Protein AF-A0A8S7U9V4-F1 (afdb_monomer)

Radius of gyration: 37.08 Å; Cα contacts (8 Å, |Δi|>4): 476; chains: 1; bounding box: 79×30×98 Å

Structure (mmCIF, N/CA/C/O backbone):
data_AF-A0A8S7U9V4-F1
#
_entry.id   AF-A0A8S7U9V4-F1
#
loop_
_atom_site.group_PDB
_atom_site.id
_atom_site.type_symbol
_atom_site.label_atom_id
_atom_site.label_alt_id
_atom_site.label_comp_id
_atom_site.label_asym_id
_atom_site.label_entity_id
_atom_site.label_seq_id
_atom_site.pdbx_PDB_ins_code
_atom_site.Cartn_x
_atom_site.Cartn_y
_atom_site.Cartn_z
_atom_site.occupancy
_atom_site.B_iso_or_equiv
_atom_site.auth_seq_id
_atom_site.auth_comp_id
_atom_site.auth_asym_id
_atom_site.auth_atom_id
_atom_site.pdbx_PDB_model_num
ATOM 1 N N . MET A 1 1 ? 21.700 11.922 -18.130 1.00 42.06 1 MET A N 1
ATOM 2 C CA . MET A 1 1 ? 21.261 10.532 -17.900 1.00 42.06 1 MET A CA 1
ATOM 3 C C . MET A 1 1 ? 19.849 10.485 -18.446 1.00 42.06 1 MET A C 1
ATOM 5 O O . MET A 1 1 ? 19.016 11.214 -17.928 1.00 42.06 1 MET A O 1
ATOM 9 N N . ASN A 1 2 ? 19.630 9.832 -19.588 1.00 51.59 2 ASN A N 1
ATOM 10 C CA . ASN A 1 2 ? 18.295 9.797 -20.189 1.00 51.59 2 ASN A CA 1
ATOM 11 C C . ASN A 1 2 ? 17.424 8.943 -19.263 1.00 51.59 2 ASN A C 1
ATOM 13 O O . ASN A 1 2 ? 17.801 7.808 -18.982 1.00 51.59 2 ASN A O 1
ATOM 17 N N . GLY A 1 3 ? 16.360 9.531 -18.713 1.00 75.44 3 GLY A N 1
ATOM 18 C CA . GLY A 1 3 ? 15.427 8.844 -17.821 1.00 75.44 3 GLY A CA 1
ATOM 19 C C . GLY A 1 3 ? 14.635 7.747 -18.538 1.00 75.44 3 GLY A C 1
ATOM 20 O O . GLY A 1 3 ? 14.974 7.335 -19.649 1.00 75.44 3 GLY A O 1
ATOM 21 N N . LEU A 1 4 ? 13.563 7.279 -17.902 1.00 90.69 4 LEU A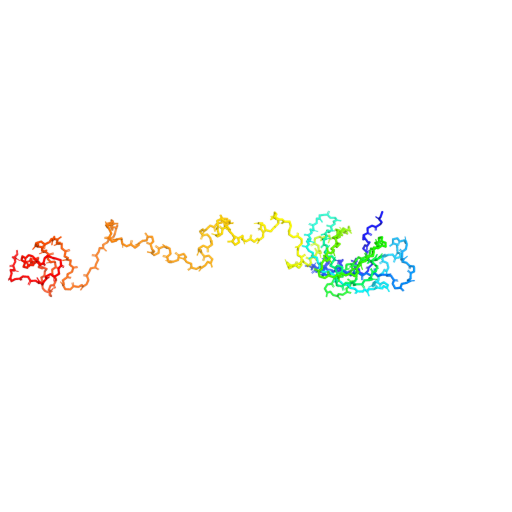 N 1
ATOM 22 C CA . LEU A 1 4 ? 12.599 6.400 -18.557 1.00 90.69 4 LEU A CA 1
ATOM 23 C C . LEU A 1 4 ? 11.931 7.118 -19.735 1.00 90.69 4 LEU A C 1
ATOM 25 O O . LEU A 1 4 ? 11.555 8.286 -19.636 1.00 90.69 4 LEU A O 1
ATOM 29 N N . ILE A 1 5 ? 11.760 6.394 -20.835 1.00 95.19 5 ILE A N 1
ATOM 30 C CA . ILE A 1 5 ? 11.033 6.827 -22.025 1.00 95.19 5 ILE A CA 1
ATOM 31 C C . ILE A 1 5 ? 9.750 6.006 -22.120 1.00 95.19 5 ILE A C 1
ATOM 33 O O . ILE A 1 5 ? 9.791 4.778 -22.041 1.00 95.19 5 ILE A O 1
ATOM 37 N N . LEU A 1 6 ? 8.620 6.690 -22.294 1.00 96.50 6 LEU A N 1
ATOM 38 C CA . LEU A 1 6 ? 7.329 6.065 -22.575 1.00 96.50 6 LEU A CA 1
ATOM 39 C C . LEU A 1 6 ? 7.416 5.293 -23.898 1.00 96.50 6 LEU A C 1
ATOM 41 O O . LEU A 1 6 ? 7.806 5.862 -24.919 1.00 96.50 6 LEU A O 1
ATOM 45 N N . THR A 1 7 ? 7.057 4.010 -23.892 1.00 97.75 7 THR A N 1
ATOM 46 C CA . THR A 1 7 ? 7.036 3.219 -25.127 1.00 97.75 7 THR A CA 1
ATOM 47 C C . THR A 1 7 ? 5.780 3.518 -25.942 1.00 97.75 7 THR A C 1
ATOM 49 O O . THR A 1 7 ? 4.752 3.938 -25.408 1.00 97.75 7 THR A O 1
ATOM 52 N N . THR A 1 8 ? 5.818 3.244 -27.246 1.00 97.38 8 THR A N 1
ATOM 53 C CA . THR A 1 8 ? 4.644 3.350 -28.121 1.00 97.38 8 THR A CA 1
ATOM 54 C C . THR A 1 8 ? 3.517 2.420 -27.663 1.00 97.38 8 THR A C 1
ATOM 56 O O . THR A 1 8 ? 2.350 2.801 -27.708 1.00 97.38 8 THR A O 1
ATOM 59 N N . SER A 1 9 ? 3.858 1.222 -27.176 1.00 97.50 9 SER A N 1
ATOM 60 C CA . SER A 1 9 ? 2.868 0.263 -26.661 1.00 97.50 9 SER A CA 1
ATOM 61 C C . SER A 1 9 ? 2.248 0.745 -25.348 1.00 97.50 9 SER A C 1
ATOM 63 O O . SER A 1 9 ? 1.035 0.661 -25.171 1.00 97.50 9 SER A O 1
ATOM 65 N N . GLY A 1 10 ? 3.064 1.311 -24.455 1.00 97.12 10 GLY A N 1
ATOM 66 C CA . GLY A 1 10 ? 2.618 1.899 -23.197 1.00 97.12 10 GLY A CA 1
ATOM 67 C C . GLY A 1 10 ? 1.715 3.108 -23.399 1.00 97.12 10 GLY A C 1
ATOM 68 O O . GLY A 1 10 ? 0.658 3.192 -22.780 1.00 97.12 10 GLY A O 1
ATOM 69 N N . ALA A 1 11 ? 2.088 4.009 -24.311 1.00 96.44 11 ALA A N 1
ATOM 70 C CA . ALA A 1 11 ? 1.260 5.150 -24.688 1.00 96.44 11 ALA A CA 1
ATOM 71 C C . ALA A 1 11 ? -0.117 4.698 -25.197 1.00 96.44 11 ALA A C 1
ATOM 73 O O . ALA A 1 11 ? -1.134 5.191 -24.716 1.00 96.44 11 ALA A O 1
ATOM 74 N N . ALA A 1 12 ? -0.155 3.710 -26.098 1.00 96.50 12 ALA A N 1
ATOM 75 C CA . ALA A 1 12 ? -1.404 3.174 -26.633 1.00 96.50 12 ALA A CA 1
ATOM 76 C C . ALA A 1 12 ? -2.292 2.536 -25.549 1.00 96.50 12 ALA A C 1
ATOM 78 O O . ALA A 1 12 ? -3.511 2.709 -25.570 1.00 96.50 12 ALA A O 1
ATOM 79 N N . GLU A 1 13 ? -1.704 1.822 -24.584 1.00 96.88 13 GLU A N 1
ATOM 80 C CA . GLU A 1 13 ? -2.456 1.239 -23.468 1.00 96.88 13 GLU A CA 1
ATOM 81 C C . GLU A 1 13 ? -3.049 2.311 -22.545 1.00 96.88 13 GLU A C 1
ATOM 83 O O . GLU A 1 13 ? -4.227 2.230 -22.188 1.00 96.88 13 GLU A O 1
ATOM 88 N N . ILE A 1 14 ? -2.268 3.340 -22.204 1.00 95.62 14 ILE A N 1
ATOM 89 C CA . ILE A 1 14 ? -2.714 4.453 -21.355 1.00 95.62 14 ILE A CA 1
ATOM 90 C C . ILE A 1 14 ? -3.808 5.266 -22.053 1.00 95.62 14 ILE A C 1
ATOM 92 O O . ILE A 1 14 ? -4.826 5.580 -21.435 1.00 95.62 14 ILE A O 1
ATOM 96 N N . GLU A 1 15 ? -3.647 5.570 -23.342 1.00 95.31 15 GLU A N 1
ATOM 97 C CA . GLU A 1 15 ? -4.674 6.257 -24.130 1.00 95.31 15 GLU A CA 1
ATOM 98 C C . GLU A 1 15 ? -5.966 5.439 -24.200 1.00 95.31 15 GLU A C 1
ATOM 100 O O . GLU A 1 15 ? -7.052 5.978 -23.979 1.00 95.31 15 GLU A O 1
ATOM 105 N N . ALA A 1 16 ? -5.873 4.130 -24.445 1.00 95.06 16 ALA A N 1
ATOM 106 C CA . ALA A 1 16 ? -7.042 3.259 -24.461 1.00 95.06 16 ALA A CA 1
ATOM 107 C C . ALA A 1 16 ? -7.739 3.213 -23.093 1.00 95.06 16 ALA A C 1
ATOM 109 O O . ALA A 1 16 ? -8.969 3.253 -23.033 1.00 95.06 16 ALA A O 1
ATOM 110 N N . ALA A 1 17 ? -6.987 3.153 -21.992 1.00 94.75 17 ALA A N 1
ATOM 111 C CA . ALA A 1 17 ? -7.558 3.214 -20.651 1.00 94.75 17 ALA A CA 1
ATOM 112 C C . ALA A 1 17 ? -8.278 4.550 -20.416 1.00 94.75 17 ALA A C 1
ATOM 114 O O . ALA A 1 17 ? -9.433 4.549 -19.992 1.00 94.75 17 ALA A O 1
ATOM 115 N N . TYR A 1 18 ? -7.657 5.671 -20.793 1.00 93.38 18 TYR A N 1
ATOM 116 C CA . TYR A 1 18 ? -8.254 7.003 -20.699 1.00 93.38 18 TYR A CA 1
ATOM 117 C C . TYR A 1 18 ? -9.580 7.111 -21.467 1.00 93.38 18 TYR A C 1
ATOM 119 O O . TYR A 1 18 ? -10.589 7.515 -20.888 1.00 93.38 18 TYR A O 1
ATOM 127 N N . GLN A 1 19 ? -9.622 6.674 -22.731 1.00 94.25 19 GLN A N 1
ATOM 128 C CA . GLN A 1 19 ? -10.846 6.713 -23.549 1.00 94.25 19 GLN A CA 1
ATOM 129 C C . GLN A 1 19 ? -11.981 5.850 -22.975 1.00 94.25 19 GLN A C 1
ATOM 131 O O . GLN A 1 19 ? -13.155 6.150 -23.182 1.00 94.25 19 GLN A O 1
ATOM 136 N N . ASN A 1 20 ? -11.641 4.791 -22.237 1.00 94.06 20 ASN A N 1
ATOM 137 C CA . ASN A 1 20 ? -12.604 3.882 -21.618 1.00 94.06 20 ASN A CA 1
ATOM 138 C C . ASN A 1 20 ? -12.939 4.237 -20.156 1.00 94.06 20 ASN A C 1
ATOM 140 O O . ASN A 1 20 ? -13.678 3.492 -19.513 1.00 94.06 20 ASN A O 1
ATOM 144 N N . GLY A 1 21 ? -12.396 5.331 -19.607 1.00 92.50 21 GLY A N 1
ATOM 145 C CA . GLY A 1 21 ? -12.569 5.685 -18.192 1.00 92.50 21 GLY A CA 1
ATOM 146 C C . GLY A 1 21 ? -11.946 4.671 -17.224 1.00 92.50 21 GLY A C 1
ATOM 147 O O . GLY A 1 21 ? -12.425 4.507 -16.105 1.00 92.50 21 GLY A O 1
ATOM 148 N N . GLN A 1 22 ? -10.910 3.959 -17.669 1.00 94.06 22 GLN A N 1
ATOM 149 C CA . GLN A 1 22 ? -10.146 2.980 -16.900 1.00 94.06 22 GLN A CA 1
ATOM 150 C C . GLN A 1 22 ? -8.774 3.540 -16.502 1.00 94.06 22 GLN A C 1
ATOM 152 O O . GLN A 1 22 ? -8.321 4.579 -16.994 1.00 94.06 22 GLN A O 1
ATOM 157 N N . THR A 1 23 ? -8.093 2.806 -15.627 1.00 94.19 23 THR A N 1
ATOM 158 C CA . THR A 1 23 ? -6.699 3.041 -15.249 1.00 94.19 23 THR A CA 1
ATOM 159 C C . THR A 1 23 ? -5.814 1.887 -15.715 1.00 94.19 23 THR A C 1
ATOM 161 O O . THR A 1 23 ? -6.274 0.750 -15.828 1.00 94.19 23 THR A O 1
ATOM 164 N N . VAL A 1 24 ? -4.541 2.178 -15.969 1.00 96.31 24 VAL A N 1
ATOM 165 C CA . VAL A 1 24 ? -3.479 1.193 -16.197 1.00 96.31 24 VAL A CA 1
ATOM 166 C C . VAL A 1 24 ? -2.732 0.982 -14.890 1.00 96.31 24 VAL A C 1
ATOM 168 O O . VAL A 1 24 ? -2.236 1.945 -14.306 1.00 96.31 24 VAL A O 1
ATOM 171 N N . THR A 1 25 ? -2.625 -0.262 -14.440 1.00 96.44 25 THR A N 1
ATOM 172 C CA . THR A 1 25 ? -1.836 -0.599 -13.254 1.00 96.44 25 THR A CA 1
ATOM 173 C C . THR A 1 25 ? -0.444 -1.032 -13.690 1.00 96.44 25 THR A C 1
ATOM 175 O O . THR A 1 25 ? -0.301 -2.014 -14.415 1.00 96.44 25 THR A O 1
ATOM 178 N N . VAL A 1 26 ? 0.593 -0.315 -13.261 1.00 96.25 26 VAL A N 1
ATOM 179 C CA . VAL A 1 26 ? 1.994 -0.713 -13.445 1.00 96.25 26 VAL A CA 1
ATOM 180 C C . VAL A 1 26 ? 2.409 -1.548 -12.248 1.00 96.25 26 VAL A C 1
ATOM 182 O O . VAL A 1 26 ? 2.394 -1.067 -11.117 1.00 96.25 26 VAL A O 1
ATOM 185 N N . ARG A 1 27 ? 2.769 -2.803 -12.505 1.00 91.50 27 ARG A N 1
ATOM 186 C CA . ARG A 1 27 ? 2.932 -3.812 -11.460 1.00 91.50 27 ARG A CA 1
ATOM 187 C C . ARG A 1 27 ? 4.367 -3.944 -10.965 1.00 91.50 27 ARG A C 1
ATOM 189 O O . ARG A 1 27 ? 4.604 -4.048 -9.768 1.00 91.50 27 ARG A O 1
ATOM 196 N N . HIS A 1 28 ? 5.325 -3.972 -11.886 1.00 93.62 28 HIS A N 1
ATOM 197 C CA . HIS A 1 28 ? 6.729 -4.184 -11.545 1.00 93.62 28 HIS A CA 1
ATOM 198 C C . HIS A 1 28 ? 7.651 -3.321 -12.398 1.00 93.62 28 HIS A C 1
ATOM 200 O O . HIS A 1 28 ? 7.286 -2.841 -13.479 1.00 93.62 28 HIS A O 1
ATOM 206 N N . VAL A 1 29 ? 8.888 -3.215 -11.927 1.00 96.44 29 VAL A N 1
ATOM 207 C CA . VAL A 1 29 ? 10.025 -2.756 -12.710 1.00 96.44 29 VAL A CA 1
ATOM 208 C C . VAL A 1 29 ? 10.886 -3.956 -13.084 1.00 96.44 29 VAL A C 1
ATOM 210 O O . VAL A 1 29 ? 11.440 -4.635 -12.227 1.00 96.44 29 VAL A O 1
ATOM 213 N N . LEU A 1 30 ? 11.005 -4.212 -14.378 1.00 97.88 30 LEU A N 1
ATOM 214 C CA . LEU A 1 30 ? 11.899 -5.196 -14.965 1.00 97.88 30 LEU A CA 1
ATOM 215 C C . LEU A 1 30 ? 13.348 -4.705 -14.896 1.00 97.88 30 LEU A C 1
ATOM 217 O O . LEU A 1 30 ? 13.630 -3.533 -15.160 1.00 97.88 30 LEU A O 1
ATOM 221 N N . LEU A 1 31 ? 14.263 -5.622 -14.601 1.00 97.50 31 LEU A N 1
ATOM 222 C CA . LEU A 1 31 ? 15.703 -5.399 -14.524 1.00 97.50 31 LEU A CA 1
ATOM 223 C C . LEU A 1 31 ? 16.401 -6.204 -15.621 1.00 97.50 31 LEU A C 1
ATOM 225 O O . LEU A 1 31 ? 16.145 -7.403 -15.770 1.00 97.50 31 LEU A O 1
ATOM 229 N N . GLY A 1 32 ? 17.312 -5.572 -16.364 1.00 97.25 32 GLY A N 1
ATOM 230 C CA . GLY A 1 32 ? 18.034 -6.254 -17.436 1.00 97.25 32 GLY A CA 1
ATOM 231 C C . GLY A 1 32 ? 19.514 -5.909 -17.558 1.00 97.25 32 GLY A C 1
ATOM 232 O O . GLY A 1 32 ? 19.970 -4.829 -17.172 1.00 97.25 32 GLY A O 1
ATOM 233 N N . ASP A 1 33 ? 20.266 -6.856 -18.123 1.00 96.62 33 ASP A N 1
ATOM 234 C CA . ASP A 1 33 ? 21.704 -6.769 -18.418 1.00 96.62 33 ASP A CA 1
ATOM 235 C C . ASP A 1 33 ? 21.996 -6.489 -19.906 1.00 96.62 33 ASP A C 1
ATOM 237 O O . ASP A 1 33 ? 23.152 -6.461 -20.348 1.00 96.62 33 ASP A O 1
ATOM 241 N N . GLY A 1 34 ? 20.948 -6.261 -20.704 1.00 94.62 34 GLY A N 1
ATOM 242 C CA . GLY A 1 34 ? 21.049 -5.993 -22.135 1.00 94.62 34 GLY A CA 1
ATOM 243 C C . GLY A 1 34 ? 21.358 -7.213 -23.000 1.00 94.62 34 GLY A C 1
ATOM 244 O O . GLY A 1 34 ? 21.505 -7.059 -24.213 1.00 94.62 34 GLY A O 1
ATOM 245 N N . GLY A 1 35 ? 21.516 -8.411 -22.424 1.00 93.81 35 GLY A N 1
ATOM 246 C CA . GLY A 1 35 ? 21.723 -9.653 -23.173 1.00 93.81 35 GLY A CA 1
ATOM 247 C C . GLY A 1 35 ? 22.988 -9.648 -24.040 1.00 93.81 35 GLY A C 1
ATOM 248 O O . GLY A 1 35 ? 23.029 -10.289 -25.090 1.00 93.81 35 GLY A O 1
ATOM 249 N N . GLY A 1 36 ? 23.998 -8.856 -23.662 1.00 89.81 36 GLY A N 1
ATOM 250 C CA . GLY A 1 36 ? 25.225 -8.653 -24.445 1.00 89.81 36 GLY A CA 1
ATOM 251 C C . GLY A 1 36 ? 25.050 -7.819 -25.723 1.00 89.81 36 GLY A C 1
ATOM 252 O O . GLY A 1 36 ? 25.984 -7.721 -26.519 1.00 89.81 36 GLY A O 1
ATOM 253 N N . ARG A 1 37 ? 23.878 -7.211 -25.938 1.00 91.00 37 ARG A N 1
ATOM 254 C CA . ARG A 1 37 ? 23.579 -6.374 -27.107 1.00 91.00 37 ARG A CA 1
ATOM 255 C C . ARG A 1 37 ? 23.933 -4.908 -26.865 1.00 91.00 37 ARG A C 1
ATOM 257 O O . ARG A 1 37 ? 24.071 -4.445 -25.731 1.00 91.00 37 ARG A O 1
ATOM 264 N N . ALA A 1 38 ? 24.058 -4.164 -27.962 1.00 91.44 38 ALA A N 1
ATOM 265 C CA . ALA A 1 38 ? 24.052 -2.710 -27.906 1.00 91.44 38 ALA A CA 1
ATOM 266 C C . ALA A 1 38 ? 22.636 -2.237 -27.544 1.00 91.44 38 ALA A C 1
ATOM 268 O O . ALA A 1 38 ? 21.677 -2.556 -28.246 1.00 91.44 38 ALA A O 1
ATOM 269 N N . LEU A 1 39 ? 22.516 -1.512 -26.431 1.00 93.31 39 LEU A N 1
ATOM 270 C CA . LEU A 1 39 ? 21.237 -0.971 -25.975 1.00 93.31 39 LEU A CA 1
ATOM 271 C C . LEU A 1 39 ? 20.764 0.175 -26.887 1.00 93.31 39 LEU A C 1
ATOM 273 O O . LEU A 1 39 ? 21.616 0.882 -27.439 1.00 93.31 39 LEU A O 1
ATOM 277 N N . PRO A 1 40 ? 19.442 0.416 -26.985 1.00 92.44 40 PRO A N 1
ATOM 278 C CA . PRO A 1 40 ? 18.874 1.538 -27.731 1.00 92.44 40 PRO A CA 1
ATOM 279 C C . PRO A 1 40 ? 19.530 2.859 -27.317 1.00 92.44 40 PRO A C 1
ATOM 281 O O . PRO A 1 40 ? 19.782 3.108 -26.138 1.00 92.44 40 PRO A O 1
ATOM 284 N N . SER A 1 41 ? 19.874 3.715 -28.266 1.00 88.69 41 SER A N 1
ATOM 285 C CA . SER A 1 41 ? 20.659 4.927 -27.997 1.00 88.69 41 SER A CA 1
ATOM 286 C C . SER A 1 41 ? 19.892 6.216 -28.244 1.00 88.69 41 SER A C 1
ATOM 288 O O . SER A 1 41 ? 20.248 7.251 -27.675 1.00 88.69 41 SER A O 1
ATOM 290 N N . THR A 1 42 ? 18.822 6.146 -29.032 1.00 92.25 42 THR A N 1
ATOM 291 C CA . THR A 1 42 ? 17.949 7.282 -29.330 1.00 92.25 42 THR A CA 1
ATOM 292 C C . THR A 1 42 ? 16.591 7.139 -28.632 1.00 92.25 42 THR A C 1
ATOM 294 O O . THR A 1 42 ? 16.166 6.016 -28.351 1.00 92.25 42 THR A O 1
ATOM 297 N N . PRO A 1 43 ? 15.883 8.252 -28.354 1.00 91.81 43 PRO A N 1
ATOM 298 C CA . PRO A 1 43 ? 14.531 8.201 -27.797 1.00 91.81 43 PRO A CA 1
ATOM 299 C C . PRO A 1 43 ? 13.556 7.364 -28.634 1.00 91.81 43 PRO A C 1
ATOM 301 O O . PRO A 1 43 ? 12.777 6.613 -28.059 1.00 91.81 43 PRO A O 1
ATOM 304 N N . ASP A 1 44 ? 13.641 7.428 -29.966 1.00 94.25 44 ASP A N 1
ATOM 305 C CA . ASP A 1 44 ? 12.754 6.676 -30.866 1.00 94.25 44 ASP A CA 1
ATOM 306 C C . ASP A 1 44 ? 12.998 5.163 -30.780 1.00 94.25 44 ASP A C 1
ATOM 308 O O . ASP A 1 44 ? 12.051 4.379 -30.727 1.00 94.25 44 ASP A O 1
ATOM 312 N N . GLU A 1 45 ? 14.264 4.735 -30.699 1.00 95.00 45 GLU A N 1
ATOM 313 C CA . GLU A 1 45 ? 14.598 3.321 -30.488 1.00 95.00 45 GLU A CA 1
ATOM 314 C C . GLU A 1 45 ? 14.105 2.830 -29.119 1.00 95.00 45 GLU A C 1
ATOM 316 O O . GLU A 1 45 ? 13.602 1.715 -29.018 1.00 95.00 45 GLU A O 1
ATOM 321 N N . MET A 1 46 ? 14.224 3.657 -28.072 1.00 94.69 46 MET A N 1
ATOM 322 C CA . MET A 1 46 ? 13.720 3.339 -26.730 1.00 94.69 46 MET A CA 1
ATOM 323 C C . MET A 1 46 ? 12.187 3.267 -26.701 1.00 94.69 46 MET A C 1
ATOM 325 O O . MET A 1 46 ? 11.630 2.369 -26.074 1.00 94.69 46 MET A O 1
ATOM 329 N N . ALA A 1 47 ? 11.505 4.170 -27.408 1.00 95.88 47 ALA A N 1
ATOM 330 C CA . ALA A 1 47 ? 10.050 4.185 -27.500 1.00 95.88 47 ALA A CA 1
ATOM 331 C C . ALA A 1 47 ? 9.500 2.965 -28.262 1.00 95.88 47 ALA A C 1
ATOM 333 O O . ALA A 1 47 ? 8.420 2.473 -27.942 1.00 95.88 47 ALA A O 1
ATOM 334 N N . ALA A 1 48 ? 10.250 2.433 -29.230 1.00 96.88 48 ALA A N 1
ATOM 335 C CA . ALA A 1 48 ? 9.870 1.242 -29.989 1.00 96.88 48 ALA A CA 1
ATOM 336 C C . ALA A 1 48 ? 10.028 -0.081 -29.208 1.00 96.88 48 ALA A C 1
ATOM 338 O O . ALA A 1 48 ? 9.615 -1.135 -29.700 1.00 96.88 48 ALA A O 1
ATOM 339 N N . MET A 1 49 ? 10.629 -0.057 -28.013 1.00 97.31 49 MET A N 1
ATOM 340 C CA . MET A 1 49 ? 10.853 -1.264 -27.218 1.00 97.31 49 MET A CA 1
ATOM 341 C C . MET A 1 49 ? 9.534 -1.876 -26.734 1.00 97.31 49 MET A C 1
ATOM 343 O O . MET A 1 49 ? 8.615 -1.183 -26.301 1.00 97.31 49 MET A O 1
ATOM 347 N N . THR A 1 50 ? 9.468 -3.207 -26.773 1.00 96.75 50 THR A N 1
ATOM 348 C CA . THR A 1 50 ? 8.322 -4.007 -26.296 1.00 96.75 50 THR A CA 1
ATOM 349 C C . THR A 1 50 ? 8.702 -4.988 -25.185 1.00 96.75 50 THR A C 1
ATOM 351 O O . THR A 1 50 ? 7.829 -5.472 -24.473 1.00 96.75 50 THR A O 1
ATOM 354 N N . SER A 1 51 ? 9.99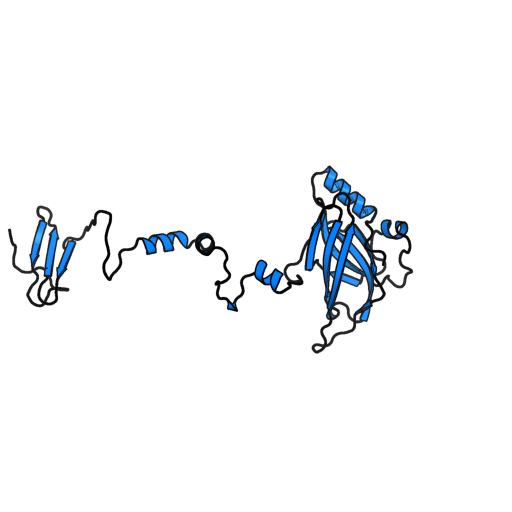8 -5.244 -24.999 1.00 97.06 51 SER A N 1
ATOM 355 C CA . SER A 1 51 ? 10.582 -6.030 -23.909 1.00 97.06 51 SER A CA 1
ATOM 356 C C . SER A 1 51 ? 12.008 -5.542 -23.630 1.00 97.06 51 SER A C 1
ATOM 358 O O . SER A 1 51 ? 12.584 -4.828 -24.452 1.00 97.06 51 SER A O 1
ATOM 360 N N . LEU A 1 52 ? 12.615 -5.949 -22.513 1.00 97.50 52 LEU A N 1
ATOM 361 C CA . LEU A 1 52 ? 14.057 -5.763 -22.305 1.00 97.50 52 LEU A CA 1
ATOM 362 C C . LEU A 1 52 ? 14.868 -6.690 -23.230 1.00 97.50 52 LEU A C 1
ATOM 364 O O . LEU A 1 52 ? 14.356 -7.711 -23.701 1.00 97.50 52 LEU A O 1
ATOM 368 N N . TYR A 1 53 ? 16.130 -6.350 -23.507 1.00 96.19 53 TYR A N 1
ATOM 369 C CA . TYR A 1 53 ? 17.021 -7.208 -24.298 1.00 96.19 53 TYR A CA 1
ATOM 370 C C . TYR A 1 53 ? 17.606 -8.375 -23.499 1.00 96.19 53 TYR A C 1
ATOM 372 O O . TYR A 1 53 ? 17.899 -9.418 -24.086 1.00 96.19 53 TYR A O 1
ATOM 380 N N . GLY A 1 54 ? 17.785 -8.207 -22.191 1.00 96.12 54 GLY A N 1
ATOM 381 C CA . GLY A 1 54 ? 18.301 -9.239 -21.298 1.00 96.12 54 GLY A CA 1
ATOM 382 C C . GLY A 1 54 ? 17.690 -9.141 -19.914 1.00 96.12 54 GLY A C 1
ATOM 383 O O . GLY A 1 54 ? 18.406 -8.882 -18.952 1.00 96.12 54 GLY A O 1
ATOM 384 N N . GLU A 1 55 ? 16.372 -9.311 -19.819 1.00 97.25 55 GLU A N 1
ATOM 385 C CA . GLU A 1 55 ? 15.683 -9.387 -18.530 1.00 97.25 55 GLU A CA 1
ATOM 386 C C . GLU A 1 55 ? 16.274 -10.514 -17.673 1.00 97.25 55 GLU A C 1
ATOM 388 O O . GLU A 1 55 ? 16.412 -11.654 -18.125 1.00 97.25 55 GLU A O 1
ATOM 393 N N . PHE A 1 56 ? 16.630 -10.196 -16.431 1.00 96.75 56 PHE A N 1
ATOM 394 C CA . PHE A 1 56 ? 17.096 -11.182 -15.455 1.00 96.75 56 PHE A CA 1
ATOM 395 C C . PHE A 1 56 ? 16.266 -11.196 -14.170 1.00 96.75 56 PHE A C 1
ATOM 397 O O . PHE A 1 56 ? 16.493 -12.060 -13.322 1.00 96.75 56 PHE A O 1
ATOM 404 N N . GLY A 1 57 ? 15.354 -10.241 -13.996 1.00 96.12 57 GLY A N 1
ATOM 405 C CA . GLY A 1 57 ? 14.609 -10.070 -12.760 1.00 96.12 57 GLY A CA 1
ATOM 406 C C . GLY A 1 57 ? 13.570 -8.966 -12.841 1.00 96.12 57 GLY A C 1
ATOM 407 O O . GLY A 1 57 ? 13.500 -8.225 -13.821 1.00 96.12 57 GLY A O 1
ATOM 408 N N . GLN A 1 58 ? 12.786 -8.851 -11.777 1.00 95.94 58 GLN A N 1
ATOM 409 C CA . GLN A 1 58 ? 11.775 -7.817 -11.621 1.00 95.94 58 GLN A CA 1
ATOM 410 C C . GLN A 1 58 ? 11.632 -7.460 -10.144 1.00 95.94 58 GLN A C 1
ATOM 412 O O . GLN A 1 58 ? 11.761 -8.327 -9.281 1.00 95.94 58 GLN A O 1
ATOM 417 N N . GLU A 1 59 ? 11.325 -6.202 -9.866 1.00 93.75 59 GLU A N 1
ATOM 418 C CA . GLU A 1 59 ? 11.109 -5.690 -8.518 1.00 93.75 59 GLU A CA 1
ATOM 419 C C . GLU A 1 59 ? 9.759 -4.978 -8.420 1.00 93.75 59 GLU A C 1
ATOM 421 O O . GLU A 1 59 ? 9.385 -4.260 -9.356 1.00 93.75 59 GLU A O 1
ATOM 426 N N . PRO A 1 60 ? 8.998 -5.168 -7.329 1.00 92.88 60 PRO A N 1
ATOM 427 C CA . PRO A 1 60 ? 7.807 -4.372 -7.090 1.00 92.88 60 PRO A CA 1
ATOM 428 C C . PRO A 1 60 ? 8.185 -2.944 -6.687 1.00 92.88 60 PRO A C 1
ATOM 430 O O . PRO A 1 60 ? 9.310 -2.676 -6.253 1.00 92.88 60 PRO A O 1
ATOM 433 N N . PHE A 1 61 ? 7.224 -2.027 -6.788 1.00 92.25 61 PHE A N 1
ATOM 434 C CA . PHE A 1 61 ? 7.404 -0.683 -6.251 1.00 92.25 61 PHE A CA 1
ATOM 435 C C . PHE A 1 61 ? 7.410 -0.712 -4.725 1.00 92.25 61 PHE A C 1
ATOM 437 O O . PHE A 1 61 ? 6.533 -1.302 -4.099 1.00 92.25 61 PHE A O 1
ATOM 444 N N . SER A 1 62 ? 8.394 -0.046 -4.132 1.00 86.88 62 SER A N 1
ATOM 445 C CA . SER A 1 62 ? 8.500 0.180 -2.693 1.00 86.88 62 SER A CA 1
ATOM 446 C C . SER A 1 62 ? 7.799 1.474 -2.263 1.00 86.88 62 SER A C 1
ATOM 448 O O . SER A 1 62 ? 7.329 1.602 -1.135 1.00 86.88 62 SER A O 1
ATOM 450 N N . ASP A 1 63 ? 7.709 2.447 -3.163 1.00 86.44 63 ASP A N 1
ATOM 451 C CA . ASP A 1 63 ? 6.873 3.632 -2.989 1.00 86.44 63 ASP A CA 1
ATOM 452 C C . ASP A 1 63 ? 6.428 4.148 -4.357 1.00 86.44 63 ASP A C 1
ATOM 454 O O . ASP A 1 63 ? 6.993 3.768 -5.387 1.00 86.44 63 ASP A O 1
ATOM 458 N N . GLY A 1 64 ? 5.410 5.000 -4.373 1.00 87.88 64 GLY A N 1
ATOM 459 C CA . GLY A 1 64 ? 4.881 5.555 -5.609 1.00 87.88 64 GLY A CA 1
ATOM 460 C C . GLY A 1 64 ? 4.126 6.854 -5.387 1.00 87.88 64 GLY A C 1
ATOM 461 O O . GLY A 1 64 ? 3.359 6.986 -4.433 1.00 87.88 64 GLY A O 1
ATOM 462 N N . ALA A 1 65 ? 4.312 7.799 -6.302 1.00 88.62 65 ALA A N 1
ATOM 463 C CA . ALA A 1 65 ? 3.556 9.035 -6.365 1.00 88.62 65 ALA A CA 1
ATOM 464 C C . ALA A 1 65 ? 3.048 9.279 -7.789 1.00 88.62 65 ALA A C 1
ATOM 466 O O . ALA A 1 65 ? 3.711 8.987 -8.788 1.00 88.62 65 ALA A O 1
ATOM 467 N N . VAL A 1 66 ? 1.840 9.829 -7.863 1.00 88.88 66 VAL A N 1
ATOM 468 C CA . VAL A 1 66 ? 1.206 10.257 -9.108 1.00 88.88 66 VAL A CA 1
ATOM 469 C C . VAL A 1 66 ? 0.970 11.753 -8.993 1.00 88.88 66 VAL A C 1
ATOM 471 O O . VAL A 1 66 ? 0.227 12.200 -8.119 1.00 88.88 66 VAL A O 1
ATOM 474 N N . GLU A 1 67 ? 1.606 12.518 -9.872 1.00 89.38 67 GLU A N 1
ATOM 475 C CA . GLU A 1 67 ? 1.484 13.971 -9.942 1.00 89.38 67 GLU A CA 1
ATOM 476 C C . GLU A 1 67 ? 1.011 14.398 -11.336 1.00 89.38 67 GLU A C 1
ATOM 478 O O . GLU A 1 67 ? 0.958 13.615 -12.289 1.00 89.38 67 GLU A O 1
ATOM 483 N N . GLU A 1 68 ? 0.615 15.661 -11.479 1.00 86.88 68 GLU A N 1
ATOM 484 C CA . GLU A 1 68 ? 0.240 16.176 -12.791 1.00 86.88 68 GLU A CA 1
ATOM 485 C C . GLU A 1 68 ? 1.468 16.194 -13.715 1.00 86.88 68 GLU A C 1
ATOM 487 O O . GLU A 1 68 ? 2.473 16.847 -13.442 1.00 86.88 68 GLU A O 1
ATOM 492 N N . GLY A 1 69 ? 1.389 15.458 -14.823 1.00 89.19 69 GLY A N 1
ATOM 493 C CA . GLY A 1 69 ? 2.449 15.405 -15.828 1.00 89.19 69 GLY A CA 1
ATOM 494 C C . GLY A 1 69 ? 3.511 14.322 -15.614 1.00 89.19 69 GLY A C 1
ATOM 495 O O . GLY A 1 69 ? 4.304 14.093 -16.530 1.00 89.19 69 GLY A O 1
ATOM 496 N N . PHE A 1 70 ? 3.546 13.630 -14.469 1.00 91.81 70 PHE A N 1
ATOM 497 C CA . PHE A 1 70 ? 4.480 12.520 -14.252 1.00 91.81 70 PHE A CA 1
ATOM 498 C C . PHE A 1 70 ? 4.033 11.542 -13.161 1.00 91.81 70 PHE A C 1
ATOM 500 O O . PHE A 1 70 ? 3.249 11.861 -12.273 1.00 91.81 70 PHE A O 1
ATOM 507 N N . ILE A 1 71 ? 4.599 10.342 -13.219 1.00 93.44 71 ILE A N 1
ATOM 508 C CA . ILE A 1 71 ? 4.580 9.377 -12.121 1.00 93.44 71 ILE A CA 1
ATOM 509 C C . ILE A 1 71 ? 6.009 9.139 -11.649 1.00 93.44 71 ILE A C 1
ATOM 511 O O . ILE A 1 71 ? 6.951 9.167 -12.451 1.00 93.44 71 ILE A O 1
ATOM 515 N N . SER A 1 72 ? 6.174 8.893 -10.357 1.00 92.75 72 SER A N 1
ATOM 516 C CA . SER A 1 72 ? 7.436 8.453 -9.780 1.00 92.75 72 SER A CA 1
ATOM 517 C C . SER A 1 72 ? 7.226 7.213 -8.928 1.00 92.75 72 SER A C 1
ATOM 519 O O . SER A 1 72 ? 6.196 7.059 -8.279 1.00 92.75 72 SER A O 1
ATOM 521 N N . GLY A 1 73 ? 8.196 6.309 -8.950 1.00 91.06 73 GLY A N 1
ATOM 522 C CA . GLY A 1 73 ? 8.166 5.105 -8.138 1.00 91.06 73 GLY A CA 1
ATOM 523 C C . GLY A 1 73 ? 9.563 4.712 -7.708 1.00 91.06 73 GLY A C 1
ATOM 524 O O . GLY A 1 73 ? 10.505 4.823 -8.493 1.00 91.06 73 GLY A O 1
ATOM 525 N N . ASP A 1 74 ? 9.683 4.248 -6.474 1.00 90.50 74 ASP A N 1
ATOM 526 C CA . ASP A 1 74 ? 10.930 3.723 -5.937 1.00 90.50 74 ASP A CA 1
ATOM 527 C C . ASP A 1 74 ? 10.922 2.198 -6.004 1.00 90.50 74 ASP A C 1
ATOM 529 O O . ASP A 1 74 ? 9.875 1.573 -5.828 1.00 90.50 74 ASP A O 1
ATOM 533 N N . ILE A 1 75 ? 12.088 1.597 -6.235 1.00 91.06 75 ILE A N 1
ATOM 534 C CA . ILE A 1 75 ? 12.308 0.157 -6.071 1.00 91.06 75 ILE A CA 1
ATOM 535 C C . ILE A 1 75 ? 13.558 -0.107 -5.235 1.00 91.06 75 ILE A C 1
ATOM 537 O O . ILE A 1 75 ? 14.529 0.658 -5.277 1.00 91.06 75 ILE A O 1
ATOM 541 N N . VAL A 1 76 ? 13.556 -1.241 -4.537 1.00 88.56 76 VAL A N 1
ATOM 542 C CA . VAL A 1 76 ? 14.722 -1.783 -3.831 1.00 88.56 76 VAL A CA 1
ATOM 543 C C . VAL A 1 76 ? 15.175 -3.046 -4.538 1.00 88.56 76 VAL A C 1
ATOM 545 O O . VAL A 1 76 ? 14.439 -4.023 -4.613 1.00 88.56 76 VAL A O 1
ATOM 548 N N . ILE A 1 77 ? 16.411 -3.047 -5.021 1.00 89.19 77 ILE A N 1
ATOM 549 C CA . ILE A 1 77 ? 17.051 -4.228 -5.591 1.00 89.19 77 ILE A CA 1
ATOM 550 C C . ILE A 1 77 ? 17.940 -4.847 -4.514 1.00 89.19 77 ILE A C 1
ATOM 552 O O . ILE A 1 77 ? 19.007 -4.313 -4.193 1.00 89.19 77 ILE A O 1
ATOM 556 N N . ASP A 1 78 ? 17.529 -5.996 -3.984 1.00 86.25 78 ASP A N 1
ATOM 557 C CA . ASP A 1 78 ? 18.385 -6.818 -3.130 1.00 86.25 78 ASP A CA 1
ATOM 558 C C . ASP A 1 78 ? 19.401 -7.569 -4.005 1.00 86.25 78 ASP A C 1
ATOM 560 O O . ASP A 1 78 ? 19.038 -8.483 -4.755 1.00 86.25 78 ASP A O 1
ATOM 564 N N . CYS A 1 79 ? 20.692 -7.212 -3.919 1.00 85.50 79 CYS A N 1
ATOM 565 C CA . CYS A 1 79 ? 21.699 -7.849 -4.779 1.00 85.50 79 CYS A CA 1
ATOM 566 C C . CYS A 1 79 ? 21.838 -9.353 -4.490 1.00 85.50 79 CYS A C 1
ATOM 568 O O . CYS A 1 79 ? 22.290 -10.083 -5.371 1.00 85.50 79 CYS A O 1
ATOM 570 N N . LYS A 1 80 ? 21.414 -9.842 -3.311 1.00 84.50 80 LYS A N 1
ATOM 571 C CA . LYS A 1 80 ? 21.372 -11.280 -3.001 1.00 84.50 80 LYS A CA 1
ATOM 572 C C . LYS A 1 80 ? 20.474 -12.057 -3.965 1.00 84.50 80 LYS A C 1
ATOM 574 O O . LYS A 1 80 ? 20.738 -13.229 -4.221 1.00 84.50 80 LYS A O 1
ATOM 579 N N . SER A 1 81 ? 19.439 -11.414 -4.508 1.00 87.19 81 SER A N 1
ATOM 580 C CA . SER A 1 81 ? 18.507 -12.029 -5.461 1.00 87.19 81 SER A CA 1
ATOM 581 C C . SER A 1 81 ? 19.086 -12.136 -6.877 1.00 87.19 81 SER A C 1
ATOM 583 O O . SER A 1 81 ? 18.631 -12.966 -7.662 1.00 87.19 81 SER A O 1
ATOM 585 N N . TYR A 1 82 ? 20.123 -11.350 -7.198 1.00 91.62 82 TYR A N 1
ATOM 586 C CA . TYR A 1 82 ? 20.720 -11.270 -8.539 1.00 91.62 82 TYR A CA 1
ATOM 587 C C . TYR A 1 82 ? 22.257 -11.379 -8.510 1.00 91.62 82 TYR A C 1
ATOM 589 O O . TYR A 1 82 ? 22.954 -10.472 -8.979 1.00 91.62 82 TYR A O 1
ATOM 597 N N . PRO A 1 83 ? 22.803 -12.486 -7.973 1.00 90.75 83 PRO A N 1
ATOM 598 C CA . PRO A 1 83 ? 24.240 -12.677 -7.804 1.00 90.75 83 PRO A CA 1
ATOM 599 C C . PRO A 1 83 ? 25.001 -12.577 -9.135 1.00 90.75 83 PRO A C 1
ATOM 601 O O . PRO A 1 83 ? 24.681 -13.269 -10.107 1.00 90.75 83 PRO A O 1
ATOM 604 N N . GLY A 1 84 ? 25.997 -11.688 -9.194 1.00 90.81 84 GLY A N 1
ATOM 605 C CA . GLY A 1 84 ? 26.905 -11.538 -10.335 1.00 90.81 84 GLY A CA 1
ATOM 606 C C . GLY A 1 84 ? 26.297 -10.875 -11.576 1.00 90.81 84 GLY A C 1
ATOM 607 O O . GLY A 1 84 ? 26.937 -10.856 -12.631 1.00 90.81 84 GLY A O 1
ATOM 608 N N . LYS A 1 85 ? 25.074 -10.337 -11.486 1.00 94.88 85 LYS A N 1
ATOM 609 C CA . LYS A 1 85 ? 24.412 -9.627 -12.589 1.00 94.88 85 LYS A CA 1
ATOM 610 C C . LYS A 1 85 ? 24.900 -8.185 -12.709 1.00 94.88 85 LYS A C 1
ATOM 612 O O . LYS A 1 85 ? 25.336 -7.570 -11.740 1.00 94.88 85 LYS A O 1
ATOM 617 N N . THR A 1 86 ? 24.784 -7.623 -13.910 1.00 95.44 86 THR A N 1
ATOM 618 C CA . THR A 1 86 ? 25.057 -6.203 -14.166 1.00 95.44 86 THR A CA 1
ATOM 619 C C . THR A 1 86 ? 23.787 -5.548 -14.673 1.00 95.44 86 THR A C 1
ATOM 621 O O . THR A 1 86 ? 23.330 -5.865 -15.766 1.00 95.44 86 THR A O 1
ATOM 624 N N . LEU A 1 87 ? 23.228 -4.620 -13.901 1.00 95.81 87 LEU A N 1
ATOM 625 C CA . LEU A 1 87 ? 22.084 -3.821 -14.320 1.00 95.81 87 LEU A CA 1
ATOM 626 C C . LEU A 1 87 ? 22.518 -2.801 -15.379 1.00 95.81 87 LEU A C 1
ATOM 628 O O . LEU A 1 87 ? 23.488 -2.070 -15.170 1.00 95.81 87 LEU A O 1
ATOM 632 N N . ARG A 1 88 ? 21.797 -2.755 -16.503 1.00 95.88 88 ARG A N 1
ATOM 633 C CA . ARG A 1 88 ? 22.062 -1.848 -17.637 1.00 95.88 88 ARG A CA 1
ATOM 634 C C . ARG A 1 88 ? 20.793 -1.273 -18.266 1.00 95.88 88 ARG A C 1
ATOM 636 O O . ARG A 1 88 ? 20.842 -0.247 -18.945 1.00 95.88 88 ARG A O 1
ATOM 643 N N . GLU A 1 89 ? 19.652 -1.916 -18.056 1.00 95.69 89 GLU A N 1
ATOM 644 C CA . GLU A 1 89 ? 18.351 -1.464 -18.544 1.00 95.69 89 GLU A CA 1
ATOM 645 C C . GLU A 1 89 ? 17.246 -1.754 -17.526 1.00 95.69 89 GLU A C 1
ATOM 647 O O . GLU A 1 89 ? 17.359 -2.660 -16.699 1.00 95.69 89 GLU A O 1
ATOM 652 N N . LEU A 1 90 ? 16.196 -0.943 -17.591 1.00 96.56 90 LEU A N 1
ATOM 653 C CA . LEU A 1 90 ? 15.031 -0.964 -16.718 1.00 96.56 90 LEU A CA 1
ATOM 654 C C . LEU A 1 90 ? 13.771 -0.876 -17.575 1.00 96.56 90 LEU A C 1
ATOM 656 O O . LEU A 1 90 ? 13.764 -0.199 -18.607 1.00 96.56 90 LEU A O 1
ATOM 660 N N . GLY A 1 91 ? 12.694 -1.513 -17.131 1.00 97.06 91 GLY A N 1
ATOM 661 C CA . GLY A 1 91 ? 11.398 -1.433 -17.797 1.00 97.06 91 GLY A CA 1
ATOM 662 C C . GLY A 1 91 ? 10.252 -1.343 -16.804 1.00 97.06 91 GLY A C 1
ATOM 663 O O . GLY A 1 91 ? 10.271 -2.052 -15.816 1.00 97.06 91 GLY A O 1
ATOM 664 N N . MET A 1 92 ? 9.244 -0.512 -17.041 1.00 97.38 92 MET A N 1
ATOM 665 C CA . MET A 1 92 ? 7.999 -0.542 -16.259 1.00 97.38 92 MET A CA 1
ATOM 666 C C . MET A 1 92 ? 6.984 -1.417 -16.984 1.00 97.38 92 MET A C 1
ATOM 668 O O . MET A 1 92 ? 6.730 -1.158 -18.158 1.00 97.38 92 MET A O 1
ATOM 672 N N . ILE A 1 93 ? 6.404 -2.424 -16.328 1.00 97.56 93 ILE A N 1
ATOM 673 C CA . ILE A 1 93 ? 5.441 -3.344 -16.956 1.00 97.56 93 ILE A CA 1
ATOM 674 C C . ILE A 1 93 ? 4.049 -3.225 -16.329 1.00 97.56 93 ILE A C 1
ATOM 676 O O . ILE A 1 93 ? 3.918 -3.145 -15.105 1.00 97.56 93 ILE A O 1
ATOM 680 N N . SER A 1 94 ? 3.006 -3.202 -17.163 1.00 97.12 94 SER A N 1
ATOM 681 C CA . SER A 1 94 ? 1.619 -3.209 -16.692 1.00 97.12 94 SER A CA 1
ATOM 682 C C . SER A 1 94 ? 1.156 -4.588 -16.230 1.00 97.12 94 SER A C 1
ATOM 684 O O . SER A 1 94 ? 1.768 -5.614 -16.532 1.00 97.12 94 SER A O 1
ATOM 686 N N . ASP A 1 95 ? 0.034 -4.623 -15.517 1.00 95.38 95 ASP A N 1
ATOM 687 C CA . ASP A 1 95 ? -0.689 -5.842 -15.145 1.00 95.38 95 ASP A CA 1
ATOM 688 C C . ASP A 1 95 ? -1.117 -6.692 -16.358 1.00 95.38 95 ASP A C 1
ATOM 690 O O . ASP A 1 95 ? -1.263 -7.910 -16.243 1.00 95.38 95 ASP A O 1
ATOM 694 N N . ARG A 1 96 ? -1.249 -6.070 -17.537 1.00 94.38 96 ARG A N 1
ATOM 695 C CA . ARG A 1 96 ? -1.518 -6.733 -18.826 1.00 94.38 96 ARG A CA 1
ATOM 696 C C . ARG A 1 96 ? -0.262 -7.260 -19.523 1.00 94.38 96 ARG A C 1
ATOM 698 O O . ARG A 1 96 ? -0.377 -7.902 -20.565 1.00 94.38 96 ARG A O 1
ATOM 705 N N . GLY A 1 97 ? 0.920 -7.016 -18.959 1.00 95.81 97 GLY A N 1
ATOM 706 C CA . GLY A 1 97 ? 2.201 -7.440 -19.522 1.00 95.81 97 GLY A CA 1
ATOM 707 C C . GLY A 1 97 ? 2.775 -6.493 -20.579 1.00 95.81 97 GLY A C 1
ATOM 708 O O . GLY A 1 97 ? 3.725 -6.861 -21.268 1.00 95.81 97 GLY A O 1
ATOM 709 N N . THR A 1 98 ? 2.234 -5.281 -20.724 1.00 97.69 98 THR A N 1
ATOM 710 C CA . THR A 1 98 ? 2.761 -4.292 -21.671 1.00 97.69 98 THR A CA 1
ATOM 711 C C . THR A 1 98 ? 3.920 -3.533 -21.046 1.00 97.69 98 THR A C 1
ATOM 713 O O . THR A 1 98 ? 3.802 -2.997 -19.944 1.00 97.69 98 THR A O 1
ATOM 716 N N . LEU A 1 99 ? 5.043 -3.438 -21.762 1.00 97.94 99 LEU A N 1
ATOM 717 C CA . LEU A 1 99 ? 6.157 -2.581 -21.365 1.00 97.94 99 LEU A CA 1
ATOM 718 C C . LEU A 1 99 ? 5.736 -1.114 -21.507 1.00 97.94 99 LEU A C 1
ATOM 720 O O . LEU A 1 99 ? 5.727 -0.582 -22.611 1.00 97.94 99 LEU A O 1
ATOM 724 N N . ILE A 1 100 ? 5.389 -0.464 -20.401 1.00 97.88 100 ILE A N 1
ATOM 725 C CA . ILE A 1 100 ? 4.946 0.930 -20.351 1.00 97.88 100 ILE A CA 1
ATOM 726 C C . ILE A 1 100 ? 6.097 1.886 -20.642 1.00 97.88 100 ILE A C 1
ATOM 728 O O . ILE A 1 100 ? 5.961 2.793 -21.457 1.00 97.88 100 ILE A O 1
ATOM 732 N N . ALA A 1 101 ? 7.248 1.677 -20.011 1.00 97.06 101 ALA A N 1
ATOM 733 C CA . ALA A 1 101 ? 8.410 2.532 -20.204 1.00 97.06 101 ALA A CA 1
ATOM 734 C C . ALA A 1 101 ? 9.696 1.721 -20.260 1.00 97.06 101 ALA A C 1
ATOM 736 O O . ALA A 1 101 ? 9.806 0.682 -19.612 1.00 97.06 101 ALA A O 1
ATOM 737 N N . TYR A 1 102 ? 10.669 2.228 -21.007 1.00 97.56 102 TYR A N 1
ATOM 738 C CA . TYR A 1 102 ? 12.004 1.663 -21.139 1.00 97.56 102 TYR A CA 1
ATOM 739 C C . TYR A 1 102 ? 13.051 2.697 -20.728 1.00 97.56 102 TYR A C 1
ATOM 741 O O . TYR A 1 102 ? 12.975 3.862 -21.115 1.00 97.56 102 TYR A O 1
ATOM 749 N N . GLY A 1 103 ? 14.051 2.281 -19.960 1.00 95.00 103 GLY A N 1
ATOM 750 C CA . GLY A 1 103 ? 15.113 3.152 -19.473 1.00 95.00 103 GLY A CA 1
ATOM 751 C C . GLY A 1 103 ? 16.465 2.476 -19.554 1.00 95.00 103 GLY A C 1
ATOM 752 O O . GLY A 1 103 ? 16.609 1.291 -19.266 1.00 95.00 103 GLY A O 1
ATOM 753 N N . ARG A 1 104 ? 17.489 3.253 -19.902 1.00 94.06 104 ARG A N 1
ATOM 754 C CA . ARG A 1 104 ? 18.874 2.808 -19.764 1.00 94.06 104 ARG A CA 1
ATOM 755 C C . ARG A 1 104 ? 19.409 3.199 -18.408 1.00 94.06 104 ARG A C 1
ATOM 757 O O . ARG A 1 104 ? 19.198 4.318 -17.950 1.00 94.06 104 ARG A O 1
ATOM 764 N N . TYR A 1 105 ? 20.168 2.292 -17.821 1.00 92.50 105 TYR A N 1
ATOM 765 C CA . TYR A 1 105 ? 20.819 2.506 -16.547 1.00 92.50 105 TYR A CA 1
ATOM 766 C C . TYR A 1 105 ? 22.338 2.363 -16.705 1.00 92.50 105 TYR A C 1
ATOM 768 O O . TYR A 1 105 ? 22.789 1.550 -17.516 1.00 92.50 105 TYR A O 1
ATOM 776 N N . PRO A 1 106 ? 23.157 3.165 -16.002 1.00 91.44 106 PRO A N 1
ATOM 777 C CA . PRO A 1 106 ? 24.601 2.963 -15.991 1.00 91.44 106 PRO A CA 1
ATOM 778 C C . PRO A 1 106 ? 24.964 1.547 -15.536 1.00 91.44 106 PRO A C 1
ATOM 780 O O . PRO A 1 106 ? 24.369 1.039 -14.587 1.00 91.44 106 PRO A O 1
ATOM 783 N N . ASP A 1 107 ? 25.970 0.947 -16.176 1.00 92.94 107 ASP A N 1
ATOM 784 C CA . ASP A 1 107 ? 26.439 -0.403 -15.856 1.00 92.94 107 ASP A CA 1
ATOM 785 C C . ASP A 1 107 ? 26.744 -0.532 -14.352 1.00 92.94 107 ASP A C 1
ATOM 787 O O . ASP A 1 107 ? 27.713 0.033 -13.840 1.00 92.94 107 ASP A O 1
ATOM 791 N N . THR A 1 108 ? 25.889 -1.271 -13.642 1.00 93.25 108 THR A N 1
ATOM 792 C CA . THR A 1 108 ? 25.932 -1.400 -12.182 1.00 93.25 108 THR A CA 1
ATOM 793 C C . THR A 1 108 ? 26.012 -2.865 -11.793 1.00 93.25 108 THR A C 1
ATOM 795 O O . THR A 1 108 ? 25.063 -3.623 -11.976 1.00 93.25 108 THR A O 1
ATOM 798 N N . PHE A 1 109 ? 27.159 -3.268 -11.249 1.00 92.12 109 PHE A N 1
ATOM 799 C CA . PHE A 1 109 ? 27.391 -4.640 -10.806 1.00 92.12 109 PHE A CA 1
ATOM 800 C C . PHE A 1 109 ? 26.680 -4.932 -9.477 1.00 92.12 109 PHE A C 1
ATOM 802 O O . PHE A 1 109 ? 26.863 -4.206 -8.490 1.00 92.12 109 PHE A O 1
ATOM 809 N N . LEU A 1 110 ? 25.905 -6.016 -9.460 1.00 90.94 110 LEU A N 1
ATOM 810 C CA . LEU A 1 110 ? 25.211 -6.570 -8.302 1.00 90.94 110 LEU A CA 1
ATOM 811 C C . LEU A 1 110 ? 26.084 -7.701 -7.724 1.00 90.94 110 LEU A C 1
ATOM 813 O O . LEU A 1 110 ? 26.132 -8.795 -8.292 1.00 90.94 110 LEU A O 1
ATOM 817 N N . PRO A 1 111 ? 26.855 -7.438 -6.651 1.00 86.69 111 PRO A N 1
ATOM 818 C CA . PRO A 1 111 ? 27.823 -8.401 -6.145 1.00 86.69 111 PRO A CA 1
ATOM 819 C C . PRO A 1 111 ? 27.142 -9.586 -5.467 1.00 86.69 111 PRO A C 1
ATOM 821 O O . PRO A 1 111 ? 26.101 -9.425 -4.828 1.00 86.69 111 PRO A O 1
ATOM 824 N N . ASP A 1 112 ? 27.800 -10.744 -5.534 1.00 85.12 112 ASP A N 1
ATOM 825 C CA . ASP A 1 112 ? 27.461 -11.897 -4.706 1.00 85.12 112 ASP A CA 1
ATOM 826 C C . ASP A 1 112 ? 27.477 -11.509 -3.228 1.00 85.12 112 ASP A C 1
ATOM 828 O O . ASP A 1 112 ? 28.411 -10.861 -2.739 1.00 85.12 112 ASP A O 1
ATOM 832 N N . GLN A 1 113 ? 26.443 -11.931 -2.510 1.00 76.88 113 GLN A N 1
ATOM 833 C CA . GLN A 1 113 ? 26.305 -11.661 -1.088 1.00 76.88 113 GLN A CA 1
ATOM 834 C C . GLN A 1 113 ? 26.497 -12.924 -0.267 1.00 76.88 113 GLN A C 1
ATOM 836 O O . GLN A 1 113 ? 26.039 -14.009 -0.619 1.00 76.88 113 GLN A O 1
ATOM 841 N N . THR A 1 114 ? 27.170 -12.754 0.865 1.00 72.62 114 THR A N 1
ATOM 842 C CA . THR A 1 114 ? 27.218 -13.744 1.943 1.00 72.62 114 THR A CA 1
ATOM 843 C C . THR A 1 114 ? 26.341 -13.243 3.083 1.00 72.62 114 THR A C 1
ATOM 845 O O . THR A 1 114 ? 26.022 -12.057 3.132 1.00 72.62 114 THR A O 1
ATOM 848 N N . ASP A 1 115 ? 26.000 -14.094 4.050 1.00 62.25 115 ASP A N 1
ATOM 849 C CA . ASP A 1 115 ? 25.162 -13.683 5.191 1.00 62.25 115 ASP A CA 1
ATOM 850 C C . ASP A 1 115 ? 25.770 -12.540 6.039 1.00 62.25 115 ASP A C 1
ATOM 852 O O . ASP A 1 115 ? 25.094 -11.976 6.892 1.00 62.25 115 ASP A O 1
ATOM 856 N N . SER A 1 116 ? 27.039 -12.176 5.812 1.00 64.12 116 SER A N 1
ATOM 857 C CA . SER A 1 116 ? 27.727 -11.060 6.481 1.00 64.12 116 SER A CA 1
ATOM 858 C C . SER A 1 116 ? 27.760 -9.752 5.678 1.00 64.12 116 SER A C 1
ATOM 860 O O . SER A 1 116 ? 28.219 -8.740 6.205 1.00 64.12 116 SER A O 1
ATOM 862 N N . VAL A 1 117 ? 27.319 -9.747 4.414 1.00 63.94 117 VAL A N 1
ATOM 863 C CA . VAL A 1 117 ? 27.344 -8.564 3.538 1.00 63.94 117 VAL A CA 1
ATOM 864 C C . VAL A 1 117 ? 25.999 -8.428 2.842 1.00 63.94 117 VAL A C 1
ATOM 866 O O . VAL A 1 117 ? 25.726 -9.151 1.890 1.00 63.94 117 VAL A O 1
ATOM 869 N N . ILE A 1 118 ? 25.199 -7.465 3.297 1.00 66.25 118 ILE A N 1
ATOM 870 C CA . ILE A 1 118 ? 23.934 -7.085 2.666 1.00 66.25 118 ILE A CA 1
ATOM 871 C C . ILE A 1 118 ? 24.141 -5.742 1.969 1.00 66.25 118 ILE A C 1
ATOM 873 O O . ILE A 1 118 ? 24.597 -4.772 2.577 1.00 66.25 118 ILE A O 1
ATOM 877 N N . LYS A 1 119 ? 23.840 -5.703 0.676 1.00 75.44 119 LYS A N 1
ATOM 878 C CA . LYS A 1 119 ? 23.866 -4.509 -0.171 1.00 75.44 119 LYS A CA 1
ATOM 879 C C . LYS A 1 119 ? 22.562 -4.420 -0.955 1.00 75.44 119 LYS A C 1
ATOM 881 O O . LYS A 1 119 ? 22.206 -5.327 -1.704 1.00 75.44 119 LYS A O 1
ATOM 886 N N . GLU A 1 120 ? 21.915 -3.278 -0.849 1.00 82.62 120 GLU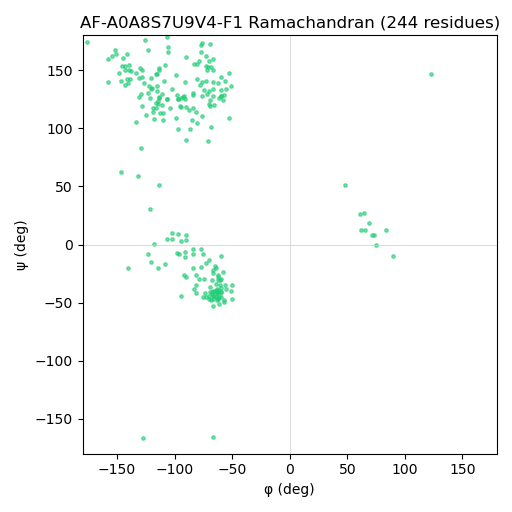 A N 1
ATOM 887 C CA . GLU A 1 120 ? 20.724 -2.951 -1.620 1.00 82.62 120 GLU A CA 1
ATOM 888 C C . GLU A 1 120 ? 21.043 -1.799 -2.573 1.00 82.62 120 GLU A C 1
ATOM 890 O O . GLU A 1 120 ? 21.919 -0.968 -2.305 1.00 82.62 120 GLU A O 1
ATOM 895 N N . VAL A 1 121 ? 20.350 -1.768 -3.707 1.00 84.81 121 VAL A N 1
ATOM 896 C CA . VAL A 1 121 ? 20.369 -0.639 -4.637 1.00 84.81 121 VAL A CA 1
ATOM 897 C C . VAL A 1 121 ? 18.964 -0.060 -4.685 1.00 84.81 121 VAL A C 1
ATOM 899 O O . VAL A 1 121 ? 18.028 -0.741 -5.087 1.00 84.81 121 VAL A O 1
ATOM 902 N N . ILE A 1 122 ? 18.829 1.198 -4.275 1.00 87.62 122 ILE A N 1
ATOM 903 C CA . ILE A 1 122 ? 17.561 1.928 -4.299 1.00 87.62 122 ILE A CA 1
ATOM 904 C C . ILE A 1 122 ? 17.528 2.780 -5.561 1.00 87.62 122 ILE A C 1
ATOM 906 O O . ILE A 1 122 ? 18.452 3.566 -5.794 1.00 87.62 122 ILE A O 1
ATOM 910 N N . LEU A 1 123 ? 16.480 2.624 -6.368 1.00 89.62 123 LEU A N 1
ATOM 911 C CA . LEU A 1 123 ? 16.291 3.383 -7.601 1.00 89.62 123 LEU A CA 1
ATOM 912 C C . LEU A 1 123 ? 14.982 4.160 -7.554 1.00 89.62 123 LEU A C 1
ATOM 914 O O . LEU A 1 123 ? 13.925 3.560 -7.393 1.00 89.62 123 LEU A O 1
ATOM 918 N N . THR A 1 124 ? 15.066 5.467 -7.794 1.00 91.44 124 THR A N 1
ATOM 919 C CA . THR A 1 124 ? 13.904 6.320 -8.054 1.00 91.44 124 THR A CA 1
ATOM 920 C C . THR A 1 124 ? 13.697 6.444 -9.553 1.00 91.44 124 THR A C 1
ATOM 922 O O . THR A 1 124 ? 14.558 6.946 -10.284 1.00 91.44 124 THR A O 1
ATOM 925 N N . LEU A 1 125 ? 12.547 5.979 -10.018 1.00 92.06 125 LEU A N 1
ATOM 926 C CA . LEU A 1 125 ? 12.130 6.026 -11.407 1.00 92.06 125 LEU A CA 1
ATOM 927 C C . LEU A 1 125 ? 11.123 7.156 -11.593 1.00 92.06 125 LEU A C 1
ATOM 929 O O . LEU A 1 125 ? 10.181 7.276 -10.821 1.00 92.06 125 LEU A O 1
ATOM 933 N N . VAL A 1 126 ? 11.300 7.965 -12.637 1.00 93.44 126 VAL A N 1
ATO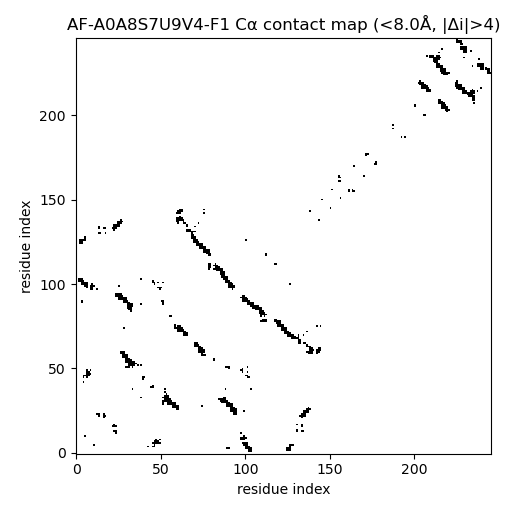M 934 C CA . VAL A 1 126 ? 10.378 9.054 -12.984 1.00 93.44 126 VAL A CA 1
ATOM 935 C C . VAL A 1 126 ? 10.011 8.933 -14.455 1.00 93.44 126 VAL A C 1
ATOM 937 O O . VAL A 1 126 ? 10.898 8.823 -15.306 1.00 93.44 126 VAL A O 1
ATOM 940 N N . LEU A 1 127 ? 8.712 8.959 -14.745 1.00 94.38 127 LEU A N 1
ATOM 941 C CA . LEU A 1 127 ? 8.158 8.869 -16.091 1.00 94.38 127 LEU A CA 1
ATOM 942 C C . LEU A 1 127 ? 7.181 10.022 -16.331 1.00 94.38 127 LEU A C 1
ATOM 944 O O . LEU A 1 127 ? 6.164 10.136 -15.651 1.00 94.38 127 LEU A O 1
ATOM 948 N N . GLY A 1 128 ? 7.476 10.859 -17.326 1.00 91.81 128 GLY A N 1
ATOM 949 C CA . GLY A 1 128 ? 6.569 11.920 -17.766 1.00 91.81 128 GLY A CA 1
ATOM 950 C C . GLY A 1 128 ? 5.394 11.358 -18.567 1.00 91.81 128 GLY A C 1
ATOM 951 O O . GLY A 1 128 ? 5.602 10.556 -19.477 1.00 91.81 128 GLY A O 1
ATOM 952 N N . LEU A 1 129 ? 4.173 11.789 -18.246 1.00 91.69 129 LEU A N 1
ATOM 953 C CA . LEU A 1 129 ? 2.927 11.316 -18.853 1.00 91.69 129 LEU A CA 1
ATOM 954 C C . LEU A 1 129 ? 1.922 12.459 -19.015 1.00 91.69 129 LEU A C 1
ATOM 956 O O . LEU A 1 129 ? 1.677 13.213 -18.080 1.00 91.69 129 LEU A O 1
ATOM 960 N N . THR A 1 130 ? 1.246 12.527 -20.163 1.00 87.25 130 THR A N 1
ATOM 961 C CA . THR A 1 130 ? 0.120 13.459 -20.362 1.00 87.25 130 THR A CA 1
ATOM 962 C C . THR A 1 130 ? -1.100 13.070 -19.519 1.00 87.25 130 THR A C 1
ATOM 964 O O . THR A 1 130 ? -1.778 13.937 -18.977 1.00 87.25 130 THR A O 1
ATOM 967 N N . HIS A 1 131 ? -1.358 11.768 -19.363 1.00 85.19 131 HIS A N 1
ATOM 968 C CA . HIS A 1 131 ? -2.499 11.222 -18.618 1.00 85.19 131 HIS A CA 1
ATOM 969 C C . HIS A 1 131 ? -2.048 10.462 -17.361 1.00 85.19 131 HIS A C 1
ATOM 971 O O . HIS A 1 131 ? -2.441 9.320 -17.142 1.00 85.19 131 HIS A O 1
ATOM 977 N N . ALA A 1 132 ? -1.207 11.090 -16.531 1.00 86.50 132 ALA A N 1
ATOM 978 C CA . ALA A 1 132 ? -0.650 10.462 -15.325 1.00 86.50 132 ALA A CA 1
ATOM 979 C C . ALA A 1 132 ? -1.727 9.940 -14.350 1.00 86.50 132 ALA A C 1
ATOM 981 O O . ALA A 1 132 ? -1.561 8.873 -13.774 1.00 86.50 132 ALA A O 1
ATOM 982 N N . GLN A 1 133 ? -2.869 10.631 -14.230 1.00 86.75 133 GLN A N 1
ATOM 983 C CA . GLN A 1 133 ? -3.987 10.224 -13.360 1.00 86.75 133 GLN A CA 1
ATOM 984 C C . GLN A 1 133 ? -4.652 8.900 -13.776 1.00 86.75 133 GLN A C 1
ATOM 986 O O . GLN A 1 133 ? -5.350 8.282 -12.977 1.00 86.75 133 GLN A O 1
ATOM 991 N N . ASN A 1 134 ? -4.445 8.458 -15.018 1.00 90.44 134 ASN A N 1
ATOM 992 C CA . ASN A 1 134 ? -4.945 7.180 -15.520 1.00 90.44 134 ASN A CA 1
ATOM 993 C C . ASN A 1 134 ? -3.952 6.038 -15.297 1.00 90.44 134 ASN A C 1
ATOM 995 O O . ASN A 1 134 ? -4.176 4.940 -15.800 1.00 90.44 134 ASN A O 1
ATOM 999 N N . VAL A 1 135 ? -2.871 6.274 -14.555 1.00 92.81 135 VAL A N 1
ATOM 1000 C CA . VAL A 1 135 ? -1.876 5.263 -14.215 1.00 92.81 135 VAL A CA 1
ATOM 1001 C C . VAL A 1 135 ? -1.794 5.118 -12.702 1.00 92.81 135 VAL A C 1
ATOM 1003 O O . VAL A 1 135 ? -1.730 6.100 -11.969 1.00 92.81 135 VAL A O 1
ATOM 1006 N N . VAL A 1 136 ? -1.790 3.873 -12.238 1.00 93.31 136 VAL A N 1
ATOM 1007 C CA . VAL A 1 136 ? -1.622 3.509 -10.831 1.00 93.31 136 VAL A CA 1
ATOM 1008 C C . VAL A 1 136 ? -0.374 2.645 -10.712 1.00 93.31 136 VAL A C 1
ATOM 1010 O O . VAL A 1 136 ? -0.180 1.731 -11.508 1.00 93.31 136 VAL A O 1
ATOM 1013 N N . LEU A 1 137 ? 0.477 2.927 -9.727 1.00 92.88 137 LEU A N 1
ATOM 1014 C CA . LEU A 1 137 ? 1.606 2.065 -9.380 1.00 92.88 137 LEU A CA 1
ATOM 1015 C C . LEU A 1 137 ? 1.168 1.068 -8.302 1.00 92.88 137 LEU A C 1
ATOM 1017 O O . LEU A 1 137 ? 0.630 1.471 -7.270 1.00 92.88 137 LEU A O 1
ATOM 1021 N N . GLU A 1 138 ? 1.395 -0.224 -8.532 1.00 92.12 138 GLU A N 1
ATOM 1022 C CA . GLU A 1 138 ? 1.168 -1.263 -7.525 1.00 92.12 138 GLU A CA 1
ATOM 1023 C C . GLU A 1 138 ? 2.366 -1.305 -6.567 1.00 92.12 138 GLU A C 1
ATOM 1025 O O . GLU A 1 138 ? 3.447 -1.776 -6.920 1.00 92.12 138 GLU A O 1
ATOM 1030 N N . VAL A 1 139 ? 2.179 -0.764 -5.361 1.00 89.19 139 VAL A N 1
ATOM 1031 C CA . VAL A 1 139 ? 3.209 -0.724 -4.313 1.00 89.19 139 VAL A CA 1
ATOM 1032 C C . VAL A 1 139 ? 3.092 -1.960 -3.427 1.00 89.19 139 VAL A C 1
ATOM 1034 O O . VAL A 1 139 ? 2.031 -2.213 -2.854 1.00 89.19 139 VAL A O 1
ATOM 1037 N N . ASP A 1 140 ? 4.189 -2.702 -3.280 1.00 83.56 140 ASP A N 1
ATOM 1038 C CA . ASP A 1 140 ? 4.282 -3.837 -2.364 1.00 83.56 140 ASP A CA 1
ATOM 1039 C C . ASP A 1 140 ? 4.569 -3.332 -0.935 1.00 83.56 140 ASP A C 1
ATOM 1041 O O . ASP A 1 140 ? 5.640 -2.765 -0.677 1.00 83.56 140 ASP A O 1
ATOM 1045 N N . PRO A 1 141 ? 3.633 -3.514 0.018 1.00 68.25 141 PRO A N 1
ATOM 1046 C CA . PRO A 1 141 ? 3.795 -3.026 1.383 1.00 68.25 141 PRO A CA 1
ATOM 1047 C C . PRO A 1 141 ? 4.925 -3.726 2.152 1.00 68.25 141 PRO A C 1
ATOM 1049 O O . PRO A 1 141 ? 5.436 -3.130 3.103 1.00 68.25 141 PRO A O 1
ATOM 1052 N N . ASP A 1 142 ? 5.332 -4.935 1.748 1.00 70.88 142 ASP A N 1
ATOM 1053 C CA . ASP A 1 142 ? 6.397 -5.707 2.400 1.00 70.88 142 ASP A CA 1
ATOM 1054 C C . ASP A 1 142 ? 7.796 -5.294 1.914 1.00 70.88 142 ASP A C 1
ATOM 1056 O O . ASP A 1 142 ? 8.791 -5.532 2.604 1.00 70.88 142 ASP A O 1
ATOM 1060 N N . ARG A 1 143 ? 7.884 -4.649 0.741 1.00 67.12 143 ARG A N 1
ATOM 1061 C CA . ARG A 1 143 ? 9.131 -4.105 0.170 1.00 67.12 143 ARG A CA 1
ATOM 1062 C C . ARG A 1 143 ? 9.231 -2.588 0.230 1.00 67.12 143 ARG A C 1
ATOM 1064 O O . ARG A 1 143 ? 10.204 -2.023 -0.268 1.00 67.12 143 ARG A O 1
ATOM 1071 N N . ALA A 1 144 ? 8.264 -1.920 0.850 1.00 58.44 144 ALA A N 1
ATOM 1072 C CA . ALA A 1 144 ? 8.290 -0.477 0.974 1.00 58.44 144 ALA A CA 1
ATOM 1073 C C . ALA A 1 144 ? 9.539 0.007 1.733 1.00 58.44 144 ALA A C 1
ATOM 1075 O O . ALA A 1 144 ? 9.807 -0.438 2.852 1.00 58.44 144 ALA A O 1
ATOM 1076 N N . ILE A 1 145 ? 10.297 0.949 1.150 1.00 56.84 145 ILE A N 1
ATOM 1077 C CA . ILE A 1 145 ? 11.316 1.709 1.882 1.00 56.84 145 ILE A CA 1
ATOM 1078 C C . ILE A 1 145 ? 10.538 2.633 2.789 1.00 56.84 145 ILE A C 1
ATOM 1080 O O . ILE A 1 145 ? 10.160 3.754 2.457 1.00 56.84 145 ILE A O 1
ATOM 1084 N N . ILE A 1 146 ? 10.253 2.117 3.962 1.00 56.75 146 ILE A N 1
ATOM 1085 C CA . ILE A 1 146 ? 9.570 2.871 4.970 1.00 56.75 146 ILE A CA 1
ATOM 1086 C C . ILE A 1 146 ? 10.660 3.619 5.723 1.00 56.75 146 ILE A C 1
ATOM 1088 O O . ILE A 1 146 ? 11.329 3.069 6.600 1.00 56.75 146 ILE A O 1
ATOM 1092 N N . THR A 1 147 ? 10.857 4.896 5.387 1.00 59.28 147 THR A N 1
ATOM 1093 C CA . THR A 1 147 ? 11.506 5.795 6.345 1.00 59.28 147 THR A CA 1
ATOM 1094 C C . THR A 1 147 ? 10.741 5.687 7.661 1.00 59.28 147 THR A C 1
ATOM 1096 O O . THR A 1 147 ? 9.527 5.464 7.658 1.00 59.28 147 THR A O 1
ATOM 1099 N N . GLN A 1 148 ? 11.421 5.835 8.800 1.00 61.69 148 GLN A N 1
ATOM 1100 C CA . GLN A 1 148 ? 10.747 5.731 10.100 1.00 61.69 148 GLN A CA 1
ATOM 1101 C C . GLN A 1 148 ? 9.482 6.613 10.155 1.00 61.69 148 GLN A C 1
ATOM 1103 O O . GLN A 1 148 ? 8.472 6.200 10.708 1.00 61.69 148 GLN A O 1
ATOM 1108 N N . GLU A 1 149 ? 9.511 7.778 9.506 1.00 63.41 149 GLU A N 1
ATOM 1109 C CA . GLU A 1 149 ? 8.369 8.682 9.360 1.00 63.41 149 GLU A CA 1
ATOM 1110 C C . GLU A 1 149 ? 7.192 8.077 8.572 1.00 63.41 149 GLU A C 1
ATOM 1112 O O . GLU A 1 149 ? 6.053 8.125 9.034 1.00 63.41 149 GLU A O 1
ATOM 1117 N N . ILE A 1 150 ? 7.441 7.460 7.410 1.00 61.44 150 ILE A N 1
ATOM 1118 C CA . ILE A 1 150 ? 6.391 6.784 6.627 1.00 61.44 150 ILE A CA 1
ATOM 1119 C C . ILE A 1 150 ? 5.812 5.602 7.416 1.00 61.44 150 ILE A C 1
ATOM 1121 O O . ILE A 1 150 ? 4.613 5.330 7.331 1.00 61.44 150 ILE A O 1
ATOM 1125 N N . GLY A 1 151 ? 6.642 4.930 8.214 1.00 64.88 151 GLY A N 1
ATOM 1126 C CA . GLY A 1 151 ? 6.251 3.754 8.991 1.00 64.88 151 GLY A CA 1
ATOM 1127 C C . GLY A 1 151 ? 5.378 4.121 10.159 1.00 64.88 151 GLY A C 1
ATOM 1128 O O . GLY A 1 151 ? 4.321 3.529 10.339 1.00 64.88 151 GLY A O 1
ATOM 1129 N N . ASP A 1 152 ? 5.786 5.165 10.872 1.00 67.06 152 ASP A N 1
ATOM 1130 C CA . ASP A 1 152 ? 5.032 5.746 11.972 1.00 67.06 152 ASP A CA 1
ATOM 1131 C C . ASP A 1 152 ? 3.678 6.308 11.499 1.00 67.06 152 ASP A C 1
ATOM 1133 O O . ASP A 1 152 ? 2.736 6.342 12.284 1.00 67.06 152 ASP A O 1
ATOM 1137 N N . ARG A 1 153 ? 3.552 6.704 10.223 1.00 67.06 153 ARG A N 1
ATOM 1138 C CA . ARG A 1 153 ? 2.278 7.135 9.623 1.00 67.06 153 ARG A CA 1
ATOM 1139 C C . ARG A 1 153 ? 1.381 5.974 9.182 1.00 67.06 153 ARG A C 1
ATOM 1141 O O . ARG A 1 153 ? 0.164 6.112 9.224 1.00 67.06 153 ARG A O 1
ATOM 1148 N N . ARG A 1 154 ? 1.949 4.862 8.701 1.00 64.69 154 ARG A N 1
ATOM 1149 C CA . ARG A 1 154 ? 1.173 3.724 8.165 1.00 64.69 154 ARG A CA 1
ATOM 1150 C C . ARG A 1 154 ? 0.850 2.656 9.218 1.00 64.69 154 ARG A C 1
ATOM 1152 O O . ARG A 1 154 ? -0.142 1.950 9.059 1.00 64.69 154 ARG A O 1
ATOM 1159 N N . TYR A 1 155 ? 1.656 2.524 10.273 1.00 78.50 155 TYR A N 1
ATOM 1160 C CA . TYR A 1 155 ? 1.575 1.417 11.230 1.00 78.50 155 TYR A CA 1
ATOM 1161 C C . TYR A 1 155 ? 1.731 1.866 12.688 1.00 78.50 155 TYR A C 1
ATOM 1163 O O . TYR A 1 155 ? 2.492 2.776 13.007 1.00 78.50 155 TYR A O 1
ATOM 1171 N N . LEU A 1 156 ? 1.073 1.143 13.600 1.00 82.50 156 LEU A N 1
ATOM 1172 C CA . LEU A 1 156 ? 1.235 1.327 15.045 1.00 82.50 156 LEU A CA 1
ATOM 1173 C C . LEU A 1 156 ? 2.530 0.679 15.549 1.00 82.50 156 LEU A C 1
ATOM 1175 O O . LEU A 1 156 ? 2.857 -0.468 15.227 1.00 82.50 156 LEU A O 1
ATOM 1179 N N . GLN A 1 157 ? 3.250 1.375 16.423 1.00 79.56 157 GLN A N 1
ATOM 1180 C CA . GLN A 1 157 ? 4.484 0.875 17.012 1.00 79.56 157 GLN A CA 1
ATOM 1181 C C . GLN A 1 157 ? 4.186 -0.017 18.217 1.00 79.56 157 GLN A C 1
ATOM 1183 O O . GLN A 1 157 ? 3.751 0.443 19.273 1.00 79.56 157 GLN A O 1
ATOM 1188 N N . ARG A 1 158 ? 4.572 -1.297 18.139 1.00 81.00 158 ARG A N 1
ATOM 1189 C CA . ARG A 1 158 ? 4.404 -2.254 19.253 1.00 81.00 158 ARG A CA 1
ATOM 1190 C C . ARG A 1 158 ? 4.961 -1.737 20.589 1.00 81.00 158 ARG A C 1
ATOM 1192 O O . ARG A 1 158 ? 4.338 -1.922 21.628 1.00 81.00 158 ARG A O 1
ATOM 1199 N N . LYS A 1 159 ? 6.116 -1.056 20.569 1.00 87.69 159 LYS A N 1
ATOM 1200 C CA . LYS A 1 159 ? 6.756 -0.484 21.774 1.00 87.69 159 LYS A CA 1
ATOM 1201 C C . LYS A 1 159 ? 5.955 0.655 22.419 1.00 87.69 159 LYS A C 1
ATOM 1203 O O . LYS A 1 159 ? 6.133 0.912 23.603 1.00 87.69 159 LYS A O 1
ATOM 1208 N N . LYS A 1 160 ? 5.108 1.341 21.645 1.00 88.62 160 LYS A N 1
ATOM 1209 C CA . LYS A 1 160 ? 4.264 2.445 22.114 1.00 88.62 160 LYS A CA 1
ATOM 1210 C C . LYS A 1 160 ? 2.959 1.963 22.737 1.00 88.62 160 LYS A C 1
ATOM 1212 O O . LYS A 1 160 ? 2.255 2.782 23.323 1.00 88.62 160 LYS A O 1
ATOM 1217 N N . ASN A 1 161 ? 2.650 0.667 22.648 1.00 92.38 161 ASN A N 1
ATOM 1218 C CA . ASN A 1 161 ? 1.480 0.055 23.273 1.00 92.38 161 ASN A CA 1
ATOM 1219 C C . ASN A 1 161 ? 0.186 0.853 23.015 1.00 92.38 161 ASN A C 1
ATOM 1221 O O . ASN A 1 161 ? -0.519 1.223 23.953 1.00 92.38 161 ASN A O 1
ATOM 1225 N N . LEU A 1 162 ? -0.081 1.159 21.738 1.00 92.31 162 LEU A N 1
ATOM 1226 C CA . LEU A 1 162 ? -1.269 1.884 21.263 1.00 92.31 162 LEU A CA 1
ATOM 1227 C C . LEU A 1 162 ? -1.380 3.350 21.730 1.00 92.31 162 LEU A C 1
ATOM 1229 O O . LEU A 1 162 ? -2.434 3.968 21.583 1.00 92.31 162 LEU A O 1
ATOM 1233 N N . SER A 1 163 ? -0.319 3.943 22.289 1.00 91.94 163 SER A N 1
ATOM 1234 C CA . SER A 1 163 ? -0.306 5.386 22.599 1.00 91.94 163 SER A CA 1
ATOM 1235 C C . SER A 1 163 ? -0.252 6.279 21.356 1.00 91.94 163 SER A C 1
ATOM 1237 O O . SER A 1 163 ? -0.514 7.472 21.465 1.00 91.94 163 SER A O 1
ATOM 1239 N N . ASP A 1 164 ? 0.056 5.697 20.201 1.00 89.25 164 ASP A N 1
ATOM 1240 C CA . ASP A 1 164 ? 0.112 6.297 18.869 1.00 89.25 164 ASP A CA 1
ATOM 1241 C C . ASP A 1 164 ? -1.157 6.076 18.030 1.00 89.25 164 ASP A C 1
ATOM 1243 O O . ASP A 1 164 ? -1.173 6.409 16.850 1.00 89.25 164 ASP A O 1
ATOM 1247 N N . VAL A 1 165 ? -2.230 5.551 18.627 1.00 91.25 165 VAL A N 1
ATOM 1248 C CA . VAL A 1 165 ? -3.562 5.579 18.008 1.00 91.25 165 VAL A CA 1
ATOM 1249 C C . VAL A 1 165 ? -4.073 7.022 17.994 1.00 91.25 165 VAL A C 1
ATOM 1251 O O . VAL A 1 165 ? -4.149 7.649 19.052 1.00 91.25 165 VAL A O 1
ATOM 1254 N N . GLU A 1 166 ? -4.425 7.523 16.809 1.00 88.75 166 G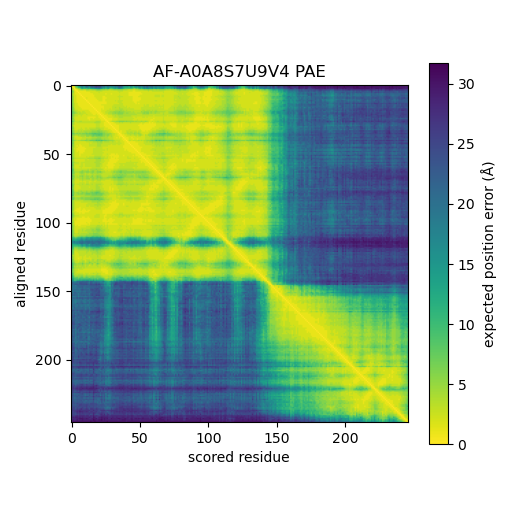LU A N 1
ATOM 1255 C CA . GLU A 1 166 ? -4.883 8.903 16.596 1.00 88.75 166 GLU A CA 1
ATOM 1256 C C . GLU A 1 166 ? -6.231 9.173 17.277 1.00 88.75 166 GLU A C 1
ATOM 1258 O O . GLU A 1 166 ? -6.326 10.069 18.117 1.00 88.75 166 GLU A O 1
ATOM 1263 N N . ASP A 1 167 ? -7.237 8.337 16.998 1.00 94.06 167 ASP A N 1
ATOM 1264 C CA . ASP A 1 167 ? -8.551 8.392 17.640 1.00 94.06 167 ASP A CA 1
ATOM 1265 C C . ASP A 1 167 ? -8.838 7.098 18.417 1.00 94.06 167 ASP A C 1
ATOM 1267 O O . ASP A 1 167 ? -9.078 6.019 17.866 1.00 94.06 167 ASP A O 1
ATOM 1271 N N . LYS A 1 168 ? -8.793 7.203 19.748 1.00 93.81 168 LYS A N 1
ATOM 1272 C CA . LYS A 1 168 ? -9.048 6.070 20.646 1.00 93.81 168 LYS A CA 1
ATOM 1273 C C . LYS A 1 168 ? -10.527 5.703 20.725 1.00 93.81 168 LYS A C 1
ATOM 1275 O O . LYS A 1 168 ? -10.824 4.533 20.963 1.00 93.81 168 LYS A O 1
ATOM 1280 N N . ASP A 1 169 ? -11.433 6.663 20.557 1.00 93.12 169 ASP A N 1
ATOM 1281 C CA . ASP A 1 169 ? -12.872 6.411 20.618 1.00 93.12 169 ASP A CA 1
ATOM 1282 C C . ASP A 1 169 ? -13.332 5.681 19.351 1.00 93.12 169 ASP A C 1
ATOM 1284 O O . ASP A 1 169 ? -14.063 4.689 19.447 1.00 93.12 169 ASP A O 1
ATOM 1288 N N . GLU A 1 170 ? -12.827 6.087 18.183 1.00 92.75 170 GLU A N 1
ATOM 1289 C CA . GLU A 1 170 ? -13.052 5.373 16.923 1.00 92.75 170 GLU A CA 1
ATOM 1290 C C . GLU A 1 170 ? -12.439 3.965 16.962 1.00 92.75 170 GLU A C 1
ATOM 1292 O O . GLU A 1 170 ? -13.080 2.989 16.572 1.00 92.75 170 GLU A O 1
ATOM 1297 N N . ALA A 1 171 ? -11.232 3.808 17.519 1.00 94.25 171 ALA A N 1
ATOM 1298 C CA . ALA A 1 171 ? -10.625 2.488 17.694 1.00 94.25 171 ALA A CA 1
ATOM 1299 C C . ALA A 1 171 ? -11.481 1.558 18.579 1.00 94.25 171 ALA A C 1
ATOM 1301 O O . ALA A 1 171 ? -11.640 0.377 18.267 1.00 94.25 171 ALA A O 1
ATOM 1302 N N . VAL A 1 172 ? -12.072 2.076 19.662 1.00 95.94 172 VAL A N 1
ATOM 1303 C CA . VAL A 1 172 ? -13.013 1.328 20.518 1.00 95.94 172 VAL A CA 1
ATOM 1304 C C . VAL A 1 172 ? -14.270 0.916 19.745 1.00 95.94 172 VAL A C 1
ATOM 1306 O O . VAL A 1 172 ? -14.783 -0.189 19.950 1.00 95.94 172 VAL A O 1
ATOM 1309 N N . GLU A 1 173 ? -14.768 1.777 18.859 1.00 95.38 173 GLU A N 1
ATOM 1310 C CA . GLU A 1 173 ? -15.919 1.491 18.002 1.00 95.38 173 GLU A CA 1
ATOM 1311 C C . GLU A 1 173 ? -15.609 0.415 16.957 1.00 95.38 173 GLU A C 1
ATOM 1313 O O . GLU A 1 173 ? -16.337 -0.576 16.878 1.00 95.38 173 GLU A O 1
ATOM 1318 N N . ASN A 1 174 ? -14.481 0.534 16.257 1.00 92.81 174 ASN A N 1
ATOM 1319 C CA . ASN A 1 174 ? -14.009 -0.439 15.269 1.00 92.81 174 ASN A CA 1
ATOM 1320 C C . ASN A 1 174 ? -13.732 -1.822 15.884 1.00 92.81 174 ASN A C 1
ATOM 1322 O O . ASN A 1 174 ? -13.940 -2.848 15.237 1.00 92.81 174 ASN A O 1
ATOM 1326 N N . LEU A 1 175 ? -13.325 -1.873 17.156 1.00 96.06 175 LEU A N 1
ATOM 1327 C CA . LEU A 1 175 ? -13.183 -3.120 17.918 1.00 96.06 175 LEU A CA 1
ATOM 1328 C C . LEU A 1 175 ? -14.524 -3.703 18.403 1.00 96.06 175 LEU A C 1
ATOM 1330 O O . LEU A 1 175 ? -14.541 -4.761 19.033 1.00 96.06 175 LEU A O 1
ATOM 1334 N N . GLY A 1 176 ? -15.647 -3.019 18.167 1.00 95.88 176 GLY A N 1
ATOM 1335 C CA . GLY A 1 176 ? -16.968 -3.428 18.646 1.00 95.88 176 GLY A CA 1
ATOM 1336 C C . GLY A 1 176 ? -17.131 -3.316 20.165 1.00 95.88 176 GLY A C 1
ATOM 1337 O O . GLY A 1 176 ? -18.026 -3.933 20.743 1.00 95.88 176 GLY A O 1
ATOM 1338 N N . LEU A 1 177 ? -16.273 -2.543 20.838 1.00 97.38 177 LEU A N 1
ATOM 1339 C CA . LEU A 1 177 ? -16.261 -2.406 22.298 1.00 97.38 177 LEU A CA 1
ATOM 1340 C C . LEU A 1 177 ? -17.137 -1.259 22.803 1.00 97.38 177 LEU A C 1
ATOM 1342 O O . LEU A 1 177 ? -17.414 -1.196 24.003 1.00 97.38 177 LEU A O 1
ATOM 1346 N N . LYS A 1 178 ? -17.622 -0.390 21.912 1.00 95.81 178 LYS A N 1
ATOM 1347 C CA . LYS A 1 178 ? -18.488 0.744 22.261 1.00 95.81 178 LYS A CA 1
ATOM 1348 C C . LYS A 1 178 ? -19.692 0.349 23.140 1.00 95.81 178 LYS A C 1
ATOM 1350 O O . LYS A 1 178 ? -19.841 0.953 24.202 1.00 95.81 178 LYS A O 1
ATOM 1355 N N . PRO A 1 179 ? -20.461 -0.726 22.847 1.00 96.69 179 PRO A N 1
ATOM 1356 C CA . PRO A 1 179 ? -21.558 -1.155 23.722 1.00 96.69 179 PRO A CA 1
ATOM 1357 C C . PRO A 1 179 ? -21.102 -1.547 25.135 1.00 96.69 179 PRO A C 1
ATOM 1359 O O . PRO A 1 179 ? -21.811 -1.313 26.113 1.00 96.69 179 PRO A O 1
ATOM 1362 N N . THR A 1 180 ? -19.914 -2.144 25.259 1.00 97.19 180 THR A N 1
ATOM 1363 C CA . THR A 1 180 ? -19.333 -2.536 26.551 1.00 97.19 180 THR A CA 1
ATOM 1364 C C . THR A 1 180 ? -18.907 -1.312 27.351 1.00 97.19 180 THR A C 1
ATOM 1366 O O . THR A 1 180 ? -19.202 -1.237 28.543 1.00 97.19 180 THR A O 1
ATOM 1369 N N . VAL A 1 181 ? -18.256 -0.342 26.702 1.00 96.69 181 VAL A N 1
ATOM 1370 C CA . VAL A 1 181 ? -17.840 0.920 27.331 1.00 96.69 181 VAL A CA 1
ATOM 1371 C C . VAL A 1 181 ? -19.054 1.706 27.810 1.00 96.69 181 VAL A C 1
ATOM 1373 O O . VAL A 1 181 ? -19.081 2.129 28.964 1.00 96.69 181 VAL A O 1
ATOM 1376 N N . ASP A 1 182 ? -20.082 1.844 26.978 1.00 95.44 182 ASP A N 1
ATOM 1377 C CA . ASP A 1 182 ? -21.295 2.573 27.347 1.00 95.44 182 ASP A CA 1
ATOM 1378 C C . ASP A 1 182 ? -22.043 1.872 28.484 1.00 95.44 182 ASP A C 1
ATOM 1380 O O . ASP A 1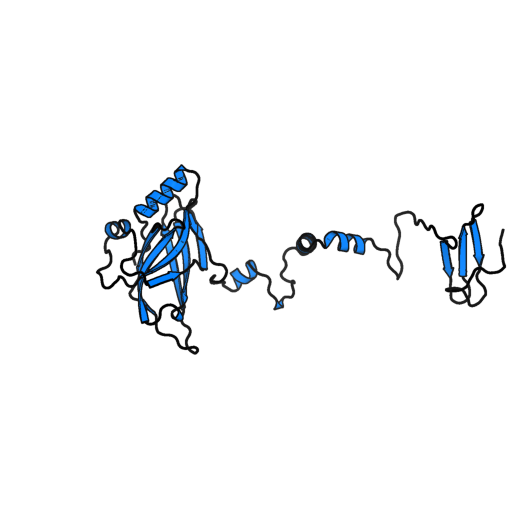 182 ? -22.496 2.520 29.430 1.00 95.44 182 ASP A O 1
ATOM 1384 N N . LYS A 1 183 ? -22.113 0.536 28.465 1.00 95.56 183 LYS A N 1
ATOM 1385 C CA . LYS A 1 183 ? -22.693 -0.231 29.572 1.00 95.56 183 LYS A CA 1
ATOM 1386 C C . LYS A 1 183 ? -21.902 -0.053 30.869 1.00 95.56 183 LYS A C 1
ATOM 1388 O O . LYS A 1 183 ? -22.514 0.083 31.922 1.00 95.56 183 LYS A O 1
ATOM 1393 N N . ALA A 1 184 ? -20.572 -0.055 30.802 1.00 95.62 184 ALA A N 1
ATOM 1394 C CA . ALA A 1 184 ? -19.714 0.133 31.968 1.00 95.62 184 ALA A CA 1
ATOM 1395 C C . ALA A 1 184 ? -19.827 1.554 32.541 1.00 95.62 184 ALA A C 1
ATOM 1397 O O . ALA A 1 184 ? -19.947 1.706 33.753 1.00 95.62 184 ALA A O 1
ATOM 1398 N N . LYS A 1 185 ? -19.863 2.581 31.680 1.00 93.81 185 LYS A N 1
ATOM 1399 C CA . LYS A 1 185 ? -20.052 3.988 32.077 1.00 93.81 185 LYS A CA 1
ATOM 1400 C C . LYS A 1 185 ? -21.381 4.232 32.799 1.00 93.81 185 LYS A C 1
ATOM 1402 O O . LYS A 1 185 ? -21.445 5.112 33.644 1.00 93.81 185 LYS A O 1
ATOM 1407 N N . ASN A 1 186 ? -22.422 3.465 32.471 1.00 92.19 186 ASN A N 1
ATOM 1408 C CA . ASN A 1 186 ? -23.761 3.592 33.060 1.00 92.19 186 ASN A CA 1
ATOM 1409 C C . ASN A 1 186 ? -24.067 2.524 34.131 1.00 92.19 186 ASN A C 1
ATOM 1411 O O . ASN A 1 186 ? -25.222 2.362 34.529 1.00 92.19 186 ASN A O 1
ATOM 1415 N N . ALA A 1 187 ? -23.074 1.741 34.560 1.00 94.19 187 ALA A N 1
ATOM 1416 C CA . ALA A 1 187 ? -23.264 0.723 35.586 1.00 94.19 187 ALA A CA 1
ATOM 1417 C C . ALA A 1 187 ? -23.255 1.345 36.989 1.00 94.19 187 ALA A C 1
ATOM 1419 O O . ALA A 1 187 ? -22.443 2.224 37.267 1.00 94.19 187 ALA A O 1
ATOM 1420 N N . VAL A 1 188 ? -24.105 0.822 37.879 1.00 93.12 188 VAL A N 1
ATOM 1421 C CA . VAL A 1 188 ? -24.117 1.215 39.295 1.00 93.12 188 VAL A CA 1
ATOM 1422 C C . VAL A 1 188 ? -22.827 0.758 39.982 1.00 93.12 188 VAL A C 1
ATOM 1424 O O . VAL A 1 188 ? -22.479 -0.426 39.904 1.00 93.12 188 VAL A O 1
ATOM 1427 N N . GLN A 1 189 ? -22.135 1.673 40.662 1.00 94.19 189 GLN A N 1
ATOM 1428 C CA . GLN A 1 189 ? -20.879 1.391 41.367 1.00 94.19 189 GLN A CA 1
ATOM 1429 C C . GLN A 1 189 ? -21.089 0.793 42.770 1.00 94.19 189 GLN A C 1
ATOM 1431 O O . GLN A 1 189 ? -22.133 0.958 43.401 1.00 94.19 189 GLN A O 1
ATOM 1436 N N . ARG A 1 190 ? -20.085 0.058 43.271 1.00 92.81 190 ARG A N 1
ATOM 1437 C CA . ARG A 1 190 ? -20.153 -0.630 44.579 1.00 92.81 190 ARG A CA 1
ATOM 1438 C C . ARG A 1 190 ? -19.859 0.279 45.771 1.00 92.81 190 ARG A C 1
ATOM 1440 O O . ARG A 1 190 ? -20.298 -0.024 46.874 1.00 92.81 190 ARG A O 1
ATOM 1447 N N . ASP A 1 191 ? -19.098 1.342 45.558 1.00 92.00 191 ASP A N 1
ATOM 1448 C CA . ASP A 1 191 ? -18.665 2.318 46.562 1.00 92.00 191 ASP A CA 1
ATOM 1449 C C . ASP A 1 191 ? -19.631 3.505 46.715 1.00 92.00 191 ASP A C 1
ATOM 1451 O O . ASP A 1 191 ? -19.395 4.399 47.526 1.00 92.00 191 ASP A O 1
ATOM 1455 N N . GLY A 1 192 ? -20.757 3.470 46.000 1.00 91.00 192 GLY A N 1
ATOM 1456 C CA . GLY A 1 192 ? -21.822 4.465 46.058 1.00 91.00 192 GLY A CA 1
ATOM 1457 C C . GLY A 1 192 ? -22.102 5.072 44.688 1.00 91.00 192 GLY A C 1
ATOM 1458 O O . GLY A 1 192 ? -21.205 5.222 43.867 1.00 91.00 192 GLY A O 1
ATOM 1459 N N . ASP A 1 193 ? -23.364 5.413 44.430 1.00 95.00 193 ASP A N 1
ATOM 1460 C CA . ASP A 1 193 ? -23.783 5.959 43.140 1.00 95.00 193 ASP A CA 1
ATOM 1461 C C . ASP A 1 193 ? -25.045 6.826 43.271 1.00 95.00 193 ASP A C 1
ATOM 1463 O O . ASP A 1 193 ? -25.7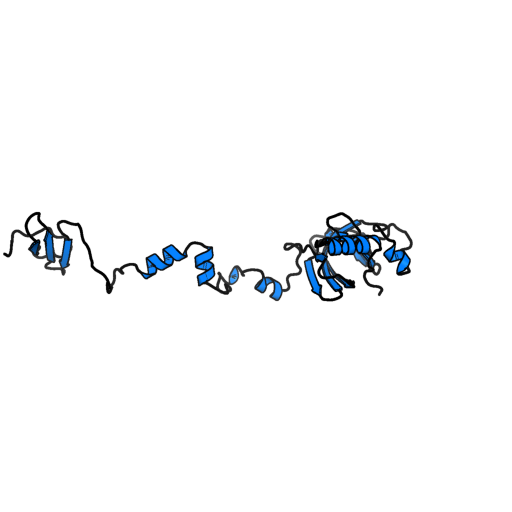82 6.734 44.256 1.00 95.00 193 ASP A O 1
ATOM 1467 N N . THR A 1 194 ? -25.316 7.653 42.261 1.00 93.25 194 THR A N 1
ATOM 1468 C CA . THR A 1 194 ? -26.556 8.423 42.126 1.00 93.25 194 THR A CA 1
ATOM 1469 C C . THR A 1 194 ? -27.357 7.909 40.936 1.00 93.25 194 THR A C 1
ATOM 1471 O O . THR A 1 194 ? -26.984 8.096 39.781 1.00 93.25 194 THR A O 1
ATOM 1474 N N . MET A 1 195 ? -28.516 7.308 41.207 1.00 92.81 195 MET A N 1
ATOM 1475 C CA . MET A 1 195 ? -29.436 6.872 40.157 1.00 92.81 195 MET A CA 1
ATOM 1476 C C . MET A 1 195 ? -30.334 8.026 39.697 1.00 92.81 195 MET A C 1
ATOM 1478 O O . MET A 1 195 ? -30.998 8.666 40.508 1.00 92.81 195 MET A O 1
ATOM 1482 N N . THR A 1 196 ? -30.403 8.261 38.385 1.00 92.19 196 THR A N 1
ATOM 1483 C CA . THR A 1 196 ? -31.283 9.278 37.771 1.00 92.19 196 THR A CA 1
ATOM 1484 C C . THR A 1 196 ? -32.663 8.737 37.376 1.00 92.19 196 THR A C 1
ATOM 1486 O O . THR A 1 196 ? -33.536 9.506 36.980 1.00 92.19 196 THR A O 1
ATOM 1489 N N . GLY A 1 197 ? -32.875 7.422 37.492 1.00 91.75 197 GLY A N 1
ATOM 1490 C CA . GLY A 1 197 ? -34.140 6.740 37.207 1.00 91.75 197 GLY A CA 1
ATOM 1491 C C . GLY A 1 197 ? -34.645 5.892 38.377 1.00 91.75 197 GLY A C 1
ATOM 1492 O O . GLY A 1 197 ? -33.979 5.748 39.400 1.00 91.75 197 GLY A O 1
ATOM 1493 N N . GLU A 1 198 ? -35.835 5.308 38.216 1.00 92.50 198 GLU A N 1
ATOM 1494 C CA . GLU A 1 198 ? -36.461 4.457 39.236 1.00 92.50 198 GLU A CA 1
ATOM 1495 C C . GLU A 1 198 ? -35.690 3.145 39.460 1.00 92.50 198 GLU A C 1
ATOM 1497 O O . GLU A 1 198 ? -35.392 2.409 38.516 1.00 92.50 198 GLU A O 1
ATOM 1502 N N . LEU A 1 199 ? -35.474 2.783 40.727 1.00 91.44 199 LEU A N 1
ATOM 1503 C CA . LEU A 1 199 ? -34.993 1.459 41.114 1.00 91.44 199 LEU A CA 1
ATOM 1504 C C . LEU A 1 199 ? -36.178 0.495 41.289 1.00 91.44 199 LEU A C 1
ATOM 1506 O O . LEU A 1 199 ? -37.003 0.664 42.186 1.00 91.44 199 LEU A O 1
ATOM 1510 N N . LYS A 1 200 ? -36.259 -0.543 40.446 1.00 89.12 200 LYS A N 1
ATOM 1511 C CA . LYS A 1 200 ? -37.315 -1.572 40.503 1.00 89.12 200 LYS A CA 1
ATOM 1512 C C . LYS A 1 200 ? -36.746 -2.906 40.962 1.00 89.12 200 LYS A C 1
ATOM 1514 O O . LYS A 1 200 ? -36.001 -3.549 40.228 1.00 89.12 200 LYS A O 1
ATOM 1519 N N . ILE A 1 201 ? -37.156 -3.356 42.145 1.00 90.00 201 ILE A N 1
ATOM 1520 C CA . ILE A 1 201 ? -36.696 -4.615 42.739 1.00 90.00 201 ILE A CA 1
ATOM 1521 C C . ILE A 1 201 ? -37.868 -5.593 42.824 1.00 90.00 201 ILE A C 1
ATOM 1523 O O . ILE A 1 201 ? -38.931 -5.262 43.339 1.00 90.00 201 ILE A O 1
ATOM 1527 N N . ARG A 1 202 ? -37.686 -6.807 42.290 1.00 85.00 202 ARG A N 1
ATOM 1528 C CA . ARG A 1 202 ? -38.743 -7.838 42.230 1.00 85.00 202 ARG A CA 1
ATOM 1529 C C . ARG A 1 202 ? -38.694 -8.847 43.381 1.00 85.00 202 ARG A C 1
ATOM 1531 O O . ARG A 1 202 ? -39.603 -9.664 43.504 1.00 85.00 202 ARG A O 1
ATOM 1538 N N . GLY A 1 203 ? -37.643 -8.802 44.199 1.00 86.00 203 GLY A N 1
ATOM 1539 C CA . GLY A 1 203 ? -37.463 -9.691 45.345 1.00 86.00 203 GLY A CA 1
ATOM 1540 C C . GLY A 1 203 ? -38.504 -9.458 46.441 1.00 86.00 203 GLY A C 1
ATOM 1541 O O . GLY A 1 203 ? -38.993 -8.347 46.625 1.00 86.00 203 GLY A O 1
ATOM 1542 N N . VAL A 1 204 ? -38.834 -10.519 47.183 1.00 84.38 204 VAL A N 1
ATOM 1543 C CA . VAL A 1 204 ? -39.739 -10.450 48.343 1.00 84.38 204 VAL A CA 1
ATOM 1544 C C . VAL A 1 204 ? -39.093 -9.632 49.464 1.00 84.38 204 VAL A C 1
ATOM 1546 O O . VAL A 1 204 ? -39.727 -8.724 49.985 1.00 84.38 204 VAL A O 1
ATOM 1549 N N . ASN A 1 205 ? -37.822 -9.896 49.786 1.00 84.31 205 ASN A N 1
ATOM 1550 C CA . ASN A 1 205 ? -36.981 -9.022 50.609 1.00 84.31 205 ASN A CA 1
ATOM 1551 C C . ASN A 1 205 ? -36.260 -8.054 49.659 1.00 84.31 205 ASN A C 1
ATOM 1553 O O . ASN A 1 205 ? -35.219 -8.397 49.103 1.00 84.31 205 ASN A O 1
ATOM 1557 N N . ALA A 1 206 ? -36.882 -6.910 49.383 1.00 81.94 206 ALA A N 1
ATOM 1558 C CA . ALA A 1 206 ? -36.531 -6.056 48.253 1.00 81.94 206 ALA A CA 1
ATOM 1559 C C . ALA A 1 206 ? -35.321 -5.153 48.532 1.00 81.94 206 ALA A C 1
ATOM 1561 O O . ALA A 1 206 ? -34.466 -5.006 47.670 1.00 81.94 206 ALA A O 1
ATOM 1562 N N . LEU A 1 207 ? -35.227 -4.560 49.723 1.00 91.00 207 LEU A N 1
ATOM 1563 C CA . LEU A 1 207 ? -34.135 -3.654 50.091 1.00 91.00 207 LEU A CA 1
ATOM 1564 C C . LEU A 1 207 ? -33.734 -3.883 51.546 1.00 91.00 207 LEU A C 1
ATOM 1566 O O . LEU A 1 207 ? -34.597 -4.110 52.392 1.00 91.00 207 LEU A O 1
ATOM 1570 N N . ARG A 1 208 ? -32.433 -3.794 51.827 1.00 92.44 208 ARG A N 1
ATOM 1571 C CA . ARG A 1 208 ? -31.874 -3.823 53.177 1.00 92.44 208 ARG A CA 1
ATOM 1572 C C . ARG A 1 208 ? -31.056 -2.561 53.409 1.00 92.44 208 ARG A C 1
ATOM 1574 O O . ARG A 1 208 ? -30.193 -2.236 52.601 1.00 92.44 208 ARG A O 1
ATOM 1581 N N . ILE A 1 209 ? -31.309 -1.897 54.527 1.00 94.00 209 ILE A N 1
ATOM 1582 C CA . ILE A 1 209 ? -30.449 -0.841 55.067 1.00 94.00 209 ILE A CA 1
ATOM 1583 C C . ILE A 1 209 ? -29.901 -1.385 56.378 1.00 94.00 209 ILE A C 1
ATOM 1585 O O . ILE A 1 209 ? -30.692 -1.803 57.219 1.00 94.00 209 ILE A O 1
ATOM 1589 N N . PHE A 1 210 ? -28.583 -1.445 56.544 1.00 95.31 210 PHE A N 1
ATOM 1590 C CA . PHE A 1 210 ? -27.982 -2.115 57.695 1.00 95.31 210 PHE A CA 1
ATOM 1591 C C . PHE A 1 210 ? -26.715 -1.426 58.191 1.00 95.31 210 PHE A C 1
ATOM 1593 O O . PHE A 1 210 ? -26.073 -0.664 57.470 1.00 95.31 210 PHE A O 1
ATOM 1600 N N . ASN A 1 211 ? -26.367 -1.736 59.433 1.00 93.19 211 ASN A N 1
ATOM 1601 C CA . ASN A 1 211 ? -25.027 -1.618 59.988 1.00 93.19 211 ASN A CA 1
ATOM 1602 C C . ASN A 1 211 ? -24.634 -2.972 60.615 1.00 93.19 211 ASN A C 1
ATOM 1604 O O . ASN A 1 211 ? -25.287 -3.983 60.356 1.00 93.19 211 ASN A O 1
ATOM 1608 N N . GLU A 1 212 ? -23.570 -3.002 61.418 1.00 91.19 212 GLU A N 1
ATOM 1609 C CA . GLU A 1 212 ? -23.108 -4.226 62.089 1.00 91.19 212 GLU A CA 1
ATOM 1610 C C . GLU A 1 212 ? -24.183 -4.829 63.017 1.00 91.19 212 GLU A C 1
ATOM 1612 O O . GLU A 1 212 ? -24.472 -6.021 62.940 1.00 91.19 212 GLU A O 1
ATOM 1617 N N . ALA A 1 213 ? -24.846 -3.995 63.825 1.00 91.56 213 ALA A N 1
ATOM 1618 C CA . ALA A 1 213 ? -25.780 -4.447 64.854 1.00 91.56 213 ALA A CA 1
ATOM 1619 C C . ALA A 1 213 ? -27.196 -4.740 64.325 1.00 91.56 213 ALA A C 1
ATOM 1621 O O . ALA A 1 213 ? -27.845 -5.682 64.769 1.00 91.56 213 ALA A O 1
ATOM 1622 N N . PHE A 1 214 ? -27.712 -3.949 63.383 1.00 90.88 214 PHE A N 1
ATOM 1623 C CA . PHE A 1 214 ? -29.109 -4.035 62.956 1.00 90.88 214 PHE A CA 1
ATOM 1624 C C . PHE A 1 214 ? -29.282 -3.796 61.459 1.00 90.88 214 PHE A C 1
ATOM 1626 O O . PHE A 1 214 ? -28.562 -3.023 60.827 1.00 90.88 214 PHE A O 1
ATOM 1633 N N . GLY A 1 215 ? -30.308 -4.428 60.898 1.00 93.25 215 GLY A N 1
ATOM 1634 C CA . GLY A 1 215 ? -30.787 -4.202 59.544 1.00 93.25 215 GLY A CA 1
ATOM 1635 C C . GLY A 1 215 ? -32.286 -3.927 59.528 1.00 93.25 215 GLY A C 1
ATOM 1636 O O . GLY A 1 215 ? -33.035 -4.444 60.354 1.00 93.25 215 GLY A O 1
ATOM 1637 N N . LEU A 1 216 ? -32.733 -3.136 58.558 1.00 92.56 216 LEU A N 1
ATOM 1638 C CA . LEU A 1 216 ? -34.134 -2.932 58.213 1.00 92.56 216 LEU A CA 1
ATOM 1639 C C . LEU A 1 216 ? -34.385 -3.487 56.813 1.00 92.56 216 LEU A C 1
ATOM 1641 O O . LEU A 1 216 ? -33.766 -3.042 55.844 1.00 92.56 216 LEU A O 1
ATOM 1645 N N . ILE A 1 217 ? -35.305 -4.443 56.706 1.00 91.69 217 ILE A N 1
ATOM 1646 C CA . ILE A 1 217 ? -35.668 -5.095 55.449 1.00 91.69 217 ILE A CA 1
ATOM 1647 C C . ILE A 1 217 ? -37.037 -4.594 54.988 1.00 91.69 217 ILE A C 1
ATOM 1649 O O . ILE A 1 217 ? -38.038 -4.714 55.694 1.00 91.69 217 ILE A O 1
ATOM 1653 N N . PHE A 1 218 ? -37.082 -4.086 53.761 1.00 91.19 218 PHE A N 1
ATOM 1654 C CA . PHE A 1 218 ? -38.296 -3.708 53.050 1.00 91.19 218 PHE A CA 1
ATOM 1655 C C . PHE A 1 218 ? -38.843 -4.966 52.374 1.00 91.19 218 PHE A C 1
ATOM 1657 O O . PHE A 1 218 ? -38.254 -5.460 51.407 1.00 91.19 218 PHE A O 1
ATOM 1664 N N . ARG A 1 219 ? -39.938 -5.525 52.898 1.00 88.25 219 ARG A N 1
ATOM 1665 C CA . ARG A 1 219 ? -40.496 -6.801 52.436 1.00 88.25 219 ARG A CA 1
ATOM 1666 C C . ARG A 1 219 ? -41.862 -6.626 51.782 1.00 88.25 219 ARG A C 1
ATOM 1668 O O . ARG A 1 219 ? -42.792 -6.135 52.411 1.00 88.25 219 ARG A O 1
ATOM 1675 N N . ARG A 1 220 ? -42.019 -7.121 50.555 1.00 86.25 220 ARG A N 1
ATOM 1676 C CA . ARG A 1 220 ? -43.305 -7.162 49.845 1.00 86.25 220 ARG A CA 1
ATOM 1677 C C . ARG A 1 220 ? -44.010 -8.499 50.078 1.00 86.25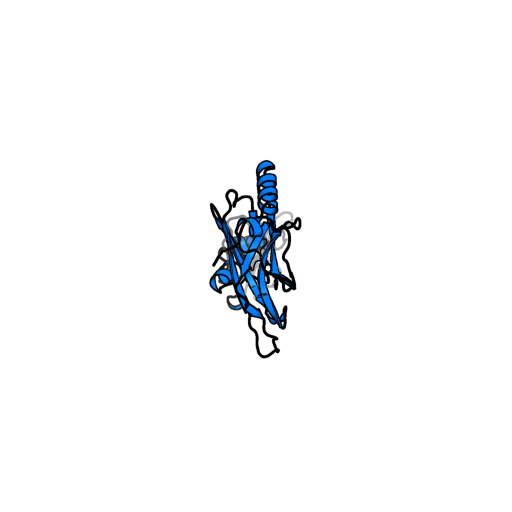 220 ARG A C 1
ATOM 1679 O O . ARG A 1 220 ? -43.432 -9.551 49.828 1.00 86.25 220 ARG A O 1
ATOM 1686 N N . SER A 1 221 ? -45.259 -8.453 50.522 1.00 83.81 221 SER A N 1
ATOM 1687 C CA . SER A 1 221 ? -46.207 -9.578 50.502 1.00 83.81 221 SER A CA 1
ATOM 1688 C C . SER A 1 221 ? -47.260 -9.356 49.408 1.00 83.81 221 SER A C 1
ATOM 1690 O O . SER A 1 221 ? -47.190 -8.350 48.703 1.00 83.81 221 SER A O 1
ATOM 1692 N N . GLU A 1 222 ? -48.196 -10.290 49.221 1.00 80.31 222 GLU A N 1
ATOM 1693 C CA . GLU A 1 222 ? -49.266 -10.136 48.220 1.00 80.31 222 GLU A CA 1
ATOM 1694 C C . GLU A 1 222 ? -50.120 -8.891 48.494 1.00 80.31 222 GLU A C 1
ATOM 1696 O O . GLU A 1 222 ? -50.384 -8.124 47.570 1.00 80.31 222 GLU A O 1
ATOM 1701 N N . ASP A 1 223 ? -50.421 -8.635 49.769 1.00 86.31 223 ASP A N 1
ATOM 1702 C CA . ASP A 1 223 ? -51.377 -7.599 50.166 1.00 86.31 223 ASP A CA 1
ATOM 1703 C C . ASP A 1 223 ? -50.734 -6.358 50.812 1.00 86.31 223 ASP A C 1
ATOM 1705 O O . ASP A 1 223 ? -51.364 -5.306 50.894 1.00 86.31 223 ASP A O 1
ATOM 1709 N N . TYR A 1 224 ? -49.477 -6.448 51.272 1.00 84.75 224 TYR A N 1
ATOM 1710 C CA . TYR A 1 224 ? -48.842 -5.388 52.073 1.00 84.75 224 TYR A CA 1
ATOM 1711 C C . TYR A 1 224 ? -47.338 -5.228 51.823 1.00 84.75 224 TYR A C 1
ATOM 1713 O O . TYR A 1 224 ? -46.630 -6.193 51.505 1.00 84.75 224 TYR A O 1
ATOM 1721 N N . LEU A 1 225 ? -46.837 -4.013 52.062 1.00 86.38 225 LEU A N 1
ATOM 1722 C CA . LEU A 1 225 ? -45.416 -3.702 52.226 1.00 86.38 225 LEU A CA 1
ATOM 1723 C C . LEU A 1 225 ? -45.089 -3.628 53.725 1.00 86.38 225 LEU A C 1
ATOM 1725 O O . LEU A 1 225 ? -45.752 -2.904 54.457 1.00 86.38 225 LEU A O 1
ATOM 1729 N N . HIS A 1 226 ? -44.061 -4.355 54.162 1.00 85.94 226 HIS A N 1
ATOM 1730 C CA . HIS A 1 226 ? -43.616 -4.430 55.556 1.00 85.94 226 HIS A CA 1
ATOM 1731 C C . HIS A 1 226 ? -42.215 -3.837 55.719 1.00 85.94 226 HIS A C 1
ATOM 1733 O O . HIS A 1 226 ? -41.355 -4.034 54.855 1.00 85.94 226 HIS A O 1
ATOM 1739 N N . PHE A 1 227 ? -41.953 -3.212 56.868 1.00 89.56 227 PHE A N 1
ATOM 1740 C CA . PHE A 1 227 ? -40.607 -2.840 57.313 1.00 89.56 227 PHE A CA 1
ATOM 1741 C C . PHE A 1 227 ? -40.217 -3.723 58.502 1.00 89.56 227 PHE A C 1
ATOM 1743 O O . PHE A 1 227 ? -40.770 -3.580 59.590 1.00 89.56 227 PHE A O 1
ATOM 1750 N N . ILE A 1 228 ? -39.308 -4.679 58.295 1.00 90.31 228 ILE A N 1
ATOM 1751 C CA . ILE A 1 228 ? -39.002 -5.716 59.291 1.00 90.31 228 ILE A CA 1
ATOM 1752 C C . ILE A 1 228 ? -37.546 -5.586 59.755 1.00 90.31 228 ILE A C 1
ATOM 1754 O O . ILE A 1 228 ? -36.649 -5.675 58.911 1.00 90.31 228 ILE A O 1
ATOM 1758 N N . PRO A 1 229 ? -37.282 -5.396 61.061 1.00 91.62 229 PRO A N 1
ATOM 1759 C CA . PRO A 1 229 ? -35.920 -5.392 61.577 1.00 91.62 229 PRO A CA 1
ATOM 1760 C C . PRO A 1 229 ? -35.321 -6.809 61.594 1.00 91.62 229 PRO A C 1
ATOM 1762 O O . PRO A 1 229 ? -36.047 -7.802 61.707 1.00 91.62 229 PRO A O 1
ATOM 1765 N N . THR A 1 230 ? -33.996 -6.910 61.507 1.00 92.06 230 THR A N 1
ATOM 1766 C CA . THR A 1 230 ? -33.250 -8.146 61.801 1.00 92.06 230 THR A CA 1
ATOM 1767 C C . THR A 1 230 ? -33.153 -8.379 63.315 1.00 92.06 230 THR A C 1
ATOM 1769 O O . THR A 1 230 ? -33.535 -7.522 64.114 1.00 92.06 230 THR A O 1
ATOM 1772 N N . GLN A 1 231 ? -32.626 -9.536 63.727 1.00 90.81 231 GLN A N 1
ATOM 1773 C CA . GLN A 1 231 ? -32.106 -9.696 65.093 1.00 90.81 231 GLN A CA 1
ATOM 1774 C C . GLN A 1 231 ? -30.860 -8.811 65.305 1.00 90.81 231 GLN A C 1
ATOM 1776 O O . GLN A 1 231 ? -30.236 -8.384 64.327 1.00 90.81 231 GLN A O 1
ATOM 1781 N N . GLU A 1 232 ? -30.538 -8.531 66.571 1.00 90.81 232 GLU A N 1
ATOM 1782 C CA . GLU A 1 232 ? -29.298 -7.850 66.978 1.00 90.81 232 GLU A CA 1
ATOM 1783 C C . GLU A 1 232 ? -28.068 -8.651 66.521 1.00 90.81 232 GLU A C 1
ATOM 17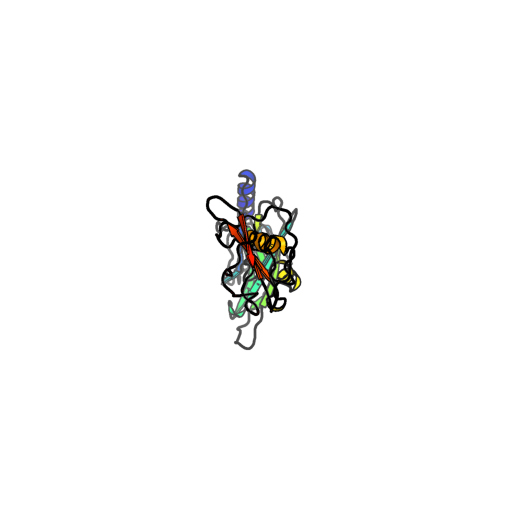85 O O . GLU A 1 232 ? -28.122 -9.877 66.471 1.00 90.81 232 GLU A O 1
ATOM 1790 N N . ASP A 1 233 ? -27.004 -7.953 66.125 1.00 91.81 233 ASP A N 1
ATOM 1791 C CA . ASP A 1 233 ? -25.744 -8.471 65.560 1.00 91.81 233 ASP A CA 1
ATOM 1792 C C . ASP A 1 233 ? -25.877 -9.241 64.233 1.00 91.81 233 ASP A C 1
ATOM 1794 O O . ASP A 1 233 ? -24.945 -9.887 63.750 1.00 91.81 233 ASP A O 1
ATOM 1798 N N . HIS A 1 234 ? -27.043 -9.144 63.592 1.00 90.81 234 HIS A N 1
ATOM 1799 C CA . HIS A 1 234 ? -27.349 -9.814 62.331 1.00 90.81 234 HIS A CA 1
ATOM 1800 C C . HIS A 1 234 ? -27.731 -8.821 61.216 1.00 90.81 234 HIS A C 1
ATOM 1802 O O . HIS A 1 234 ? -28.517 -9.150 60.324 1.00 90.81 234 HIS A O 1
ATOM 1808 N N . GLY A 1 235 ? -27.186 -7.601 61.229 1.00 90.50 235 GLY A N 1
ATOM 1809 C CA . GLY A 1 235 ? -27.609 -6.537 60.315 1.00 90.50 235 GLY A CA 1
ATOM 1810 C C . GLY A 1 235 ? -27.413 -6.848 58.827 1.00 90.50 235 GLY A C 1
ATOM 1811 O O . GLY A 1 235 ? -28.366 -6.753 58.051 1.00 90.50 235 GLY A O 1
ATOM 1812 N N . GLU A 1 236 ? -26.220 -7.281 58.412 1.00 92.31 236 GLU A N 1
ATOM 1813 C CA . GLU A 1 236 ? -25.888 -7.508 56.992 1.00 92.31 236 GLU A CA 1
ATOM 1814 C C . GLU A 1 236 ? -26.507 -8.787 56.415 1.00 92.31 236 GLU A C 1
ATOM 1816 O O . GLU A 1 236 ? -27.088 -8.765 55.330 1.00 92.31 236 GLU A O 1
ATOM 1821 N N . ASN A 1 237 ? -26.424 -9.892 57.162 1.00 90.00 237 ASN A N 1
ATOM 1822 C CA . ASN A 1 237 ? -26.758 -11.233 56.668 1.00 90.00 237 ASN A CA 1
ATOM 1823 C C . ASN A 1 237 ? -27.921 -11.909 57.415 1.00 90.00 237 ASN A C 1
ATOM 1825 O O . ASN A 1 237 ? -28.289 -13.032 57.085 1.00 90.00 237 ASN A O 1
ATOM 1829 N N . GLY A 1 238 ? -28.517 -11.250 58.412 1.00 88.12 238 GLY A N 1
ATOM 1830 C CA . GLY A 1 238 ? -29.623 -11.800 59.199 1.00 88.12 238 GLY A CA 1
ATOM 1831 C C . GLY A 1 238 ? -30.923 -11.975 58.434 1.00 88.12 238 GLY A C 1
ATOM 1832 O O . GLY A 1 238 ? -31.211 -11.221 57.499 1.00 88.12 238 GLY A O 1
ATOM 1833 N N . ASP A 1 239 ? -31.726 -12.935 58.887 1.00 86.44 239 ASP A N 1
ATOM 1834 C CA . ASP A 1 239 ? -33.103 -13.137 58.444 1.00 86.44 239 ASP A CA 1
ATOM 1835 C C . ASP A 1 239 ? -34.079 -12.128 59.075 1.00 86.44 239 ASP A C 1
ATOM 1837 O O . ASP A 1 239 ? -33.739 -11.352 59.973 1.00 86.44 239 ASP A O 1
ATOM 1841 N N . ILE A 1 240 ? -35.325 -12.140 58.587 1.00 82.69 240 ILE A N 1
ATOM 1842 C CA . ILE A 1 240 ? -36.403 -11.306 59.129 1.00 82.69 240 ILE A CA 1
ATOM 1843 C C . ILE A 1 240 ? -36.657 -11.629 60.611 1.00 82.69 240 ILE A C 1
ATOM 1845 O O . ILE A 1 240 ? -36.891 -12.779 60.980 1.00 82.69 240 ILE A O 1
ATOM 1849 N N . GLY A 1 241 ? -36.651 -10.606 61.467 1.00 78.38 241 GLY A N 1
ATOM 1850 C CA . GLY A 1 241 ? -36.944 -10.754 62.890 1.00 78.38 241 GLY A CA 1
ATOM 1851 C C . GLY A 1 241 ? -38.414 -11.106 63.175 1.00 78.38 241 GLY A C 1
ATOM 1852 O O . GLY A 1 241 ? -39.264 -11.080 62.277 1.00 78.38 241 GLY A O 1
ATOM 1853 N N . PRO A 1 242 ? -38.755 -11.423 64.438 1.00 74.94 242 PRO A N 1
ATOM 1854 C CA . PRO A 1 242 ? -40.119 -11.780 64.841 1.00 74.94 242 PRO A CA 1
ATOM 1855 C C . PRO A 1 242 ? -41.080 -10.579 64.876 1.00 74.94 242 PRO A C 1
ATOM 1857 O O . PRO A 1 242 ? -42.295 -10.760 64.891 1.00 74.94 242 PRO A O 1
ATOM 1860 N N . LEU A 1 243 ? -40.553 -9.353 64.879 1.00 67.19 243 LEU A N 1
ATOM 1861 C CA . LEU A 1 243 ? -41.346 -8.133 64.969 1.00 67.19 243 LEU A CA 1
ATOM 1862 C C . LEU A 1 243 ? -42.030 -7.815 63.629 1.00 67.19 243 LEU A C 1
ATOM 1864 O O . LEU A 1 243 ? -41.458 -7.985 62.549 1.00 67.19 243 LEU A O 1
ATOM 1868 N N . ARG A 1 244 ? -43.279 -7.354 63.707 1.00 69.50 244 ARG A N 1
ATOM 1869 C CA . ARG A 1 244 ? -44.084 -6.869 62.577 1.00 69.50 244 ARG A CA 1
ATOM 1870 C C . ARG A 1 244 ? -44.635 -5.488 62.958 1.00 69.50 244 ARG A C 1
ATOM 1872 O O . ARG A 1 244 ? -45.730 -5.422 63.511 1.00 69.50 244 ARG A O 1
ATOM 1879 N N . PRO A 1 245 ? -43.849 -4.411 62.792 1.00 60.69 245 PRO A N 1
ATOM 1880 C CA . PRO A 1 245 ? -44.346 -3.054 62.990 1.00 60.69 245 PRO A CA 1
ATOM 1881 C C . PRO A 1 245 ? -45.503 -2.800 62.013 1.00 60.69 245 PRO A C 1
ATOM 1883 O O . PRO A 1 245 ? -45.397 -3.183 60.848 1.00 60.69 245 PRO A O 1
ATOM 1886 N N . ILE A 1 246 ? -46.603 -2.241 62.522 1.00 55.47 246 ILE A N 1
ATOM 1887 C CA . ILE A 1 246 ? -47.826 -1.920 61.764 1.00 55.47 246 ILE A CA 1
ATOM 1888 C C . ILE A 1 246 ? -47.575 -0.701 60.877 1.00 55.47 246 ILE A C 1
ATOM 1890 O O . ILE A 1 246 ? -46.935 0.248 61.387 1.00 55.47 246 ILE A O 1
#

InterPro domains:
  IPR022225 Phage tail fibre protein, N-terminal domain [PF12571] (4-148)

Mean predicted aligned error: 13.15 Å

Sequence (246 aa):
MNGLILTTSGAAEIEAAYQNGQTVTVRHVLLGDGGGRALPSTPDEMAAMTSLYGEFGQEPFSDGAVEEGFISGDIVIDCKSYPGKTLRELGMISDRGTLIAYGRYPDTFLPDQTDSVIKEVILTLVLGLTHAQNVVLEVDPDRAIITQEIGDRRYLQRKKNLSDVEDKDEAVENLGLKPTVDKAKNAVQRDGDTMTGELKIRGVNALRIFNEAFGLIFRRSEDYLHFIPTQEDHGENGDIGPLRPI

Solvent-accessible surface area (backbone atoms only — not comparable to full-atom values): 13999 Å² total; per-residue (Å²): 129,69,61,47,33,62,6,60,63,21,50,53,51,46,51,52,21,52,78,68,77,40,65,41,47,35,43,34,37,38,36,14,50,32,62,86,52,88,70,71,86,48,72,67,54,31,16,68,40,68,67,72,73,21,66,78,50,70,36,49,23,21,39,71,50,73,44,94,49,25,36,37,36,30,33,62,45,56,18,70,83,41,58,72,39,43,42,31,31,39,31,35,26,29,76,87,68,46,28,32,25,31,24,64,44,74,85,40,80,24,57,70,54,54,100,89,47,89,61,72,49,77,46,81,46,55,39,74,29,94,62,22,89,32,47,43,73,46,57,38,83,92,57,33,77,59,49,71,68,57,38,64,72,76,47,81,55,78,93,53,71,69,72,76,52,89,54,64,68,60,51,35,46,77,71,66,41,44,69,58,52,54,50,58,76,70,50,86,53,94,92,62,75,84,78,92,68,88,87,84,68,89,50,50,75,48,46,76,54,62,47,71,47,42,17,41,32,39,30,54,55,99,90,48,81,40,63,27,42,29,44,80,70,23,14,82,83,44,61,81,34,95,61,74,69,131

Foldseek 3Di:
DDAKAFAPQLQVVLVVCVVVVAAWEFFKKWWAQQCPDDDDDDSNSQNPDFDGNGTDDIFAFLDKDFDQFKIKTKTKAWLCVPAFGWTFKMFTATPVGGGGIIDTDPTHTSHHDDPVDTDIDMDMHMDTDNPSVRYHGDHDNVRHPQDVVNDLVPDDDPVCVCPSPPDPQVVCVVVVNVVVVVCVVPDADPVDDDDPDDDDAPDQQGDWDFDQFKIWTFGDDPVDTWTFMFHTRCRPPGDGDPDTDD

Secondary structure (DSSP, 8-state):
----EE-HHHHHHHHHHHHTT--EEEEEEEEE-GGGSPPP-SHHHHHT-SS-SSEEEEEEBSEEEEETTEEEEEEEEEGGGSTT-EEEEEEEEETTS-EEEEEEEEEEE-----TT---EEEEEEEEE-TTGGGEEE-B-TTT----HHHHHHHS--GGGTTTT-S-HHHHHHHTT-HHHHHHHHTSPPSS----SS-----SSEEEEEE-SS-EEEEEE-SS-EEEEEPPTT-TTTPPPPS----

pLDDT: mean 88.74, std 10.1, range [42.06, 97.94]

Nearest PDB structures (foldseek):
  5yvq-assembly1_A  TM=4.909E-01  e=3.117E-04  Muvirus mu
  5nxf-assembly1_C  TM=3.362E-01  e=3.147E-02  Tequatrovirus T4
  5nxh-assembly1_C  TM=3.370E-01  e=2.975E-02  Tequatrovirus T4
  4uxg-assembly2_E  TM=3.264E-01  e=3.726E-02  Tequatrovirus T4

Organism: Escherichia coli (NCBI:txid562)